Protein AF-A0A1C6CHP0-F1 (afdb_monomer)

Foldseek 3Di:
DDPLVVLLVVLLVVLLVLLQCLVVLVVVLVVLVVVLVVLVVVLVVLVVLLVVLVVCVPDCPDDDDDPVVVVVVVVSVVVNCCSVPPVNVVSVVVSVVSVVVSVVSVVSSVLLVVLLVCVVVVPVVLSVLSCCCRVVVDDLVVVCVVVVHDSVVSVVSPSVSSSSSSCSVCNPCSSVDPPVVVVVVVVD

pLDDT: mean 81.57, std 16.75, range [34.28, 97.25]

Mean predicted aligned error: 10.32 Å

Solvent-accessible surface area (backbone atoms only — not comparable to full-atom values): 10469 Å² total; per-residue (Å²): 133,60,70,63,63,53,52,53,52,50,49,49,53,51,40,53,50,51,46,58,40,46,64,57,48,54,54,48,43,54,53,50,48,56,53,46,53,52,51,52,50,51,50,51,51,52,52,50,54,47,49,49,57,64,60,54,73,72,64,82,80,81,87,81,94,58,87,70,51,61,63,51,51,53,51,51,54,52,49,46,51,43,39,70,72,44,53,49,54,54,46,51,56,48,49,53,54,50,51,54,49,45,53,52,52,51,51,52,51,50,54,51,50,52,33,49,57,54,26,55,80,78,40,51,68,20,32,53,45,44,43,42,45,44,75,66,61,48,54,68,68,61,46,24,68,73,72,73,45,55,69,72,56,52,56,51,35,38,53,50,38,47,52,54,32,34,33,63,77,61,39,80,58,59,80,75,47,79,74,64,55,60,54,63,65,67,74,109

Radius of gyration: 27.82 Å; Cα contacts (8 Å, |Δi|>4): 109; chains: 1; bounding box: 75×34×76 Å

Secondary structure (DSSP, 8-state):
--HHHHHHHHHHHHHHHHHHHHHHHHHHHHHHHHHHHHHHHHHHHHHHHHHHHHHHTT--------THHHHHHHHHHHHHHHIIIIIHHHHHHHHHHHHHHHHHHHHHHHHHHHHHHTHHHH-HHHHHHHIIIIIS---HHHHHHHHT--HHHHHHHHHHHHHHHHHHHH-GGGGT-HHHHHHHHH--

Sequence (188 aa):
MSKNKKLENKLYKTTEKILYNYIFLEININSEEEELESLELDLKGMYAELADYERDAGVVTGGGFSSGISKTVEKKVIRKEKLKKELIPNMEAKIDKKINKINRDKNRMKNIEVAINNLDIIDSRAKQIIELYFIQRRKVADICDTVHLEDAQIHRLKSLGIKAIRNHIFGFDALEEDDNLISMLKAN

Structure (mmCIF, N/CA/C/O backbone):
data_AF-A0A1C6CHP0-F1
#
_entry.id   AF-A0A1C6CHP0-F1
#
loop_
_atom_site.group_PDB
_atom_site.id
_atom_site.type_symbol
_atom_site.label_atom_id
_atom_site.label_alt_id
_atom_site.label_comp_id
_atom_site.label_asym_id
_atom_site.label_entity_id
_atom_site.label_seq_id
_atom_site.pdbx_PDB_ins_code
_atom_site.Cartn_x
_atom_site.Cartn_y
_atom_site.Cartn_z
_atom_site.occupancy
_atom_site.B_iso_or_equiv
_atom_site.auth_seq_id
_atom_site.auth_comp_id
_atom_site.auth_asym_id
_atom_site.auth_atom_id
_atom_site.pdbx_PDB_model_num
ATOM 1 N N . MET A 1 1 ? 35.623 4.465 -6.799 1.00 55.84 1 MET A N 1
ATOM 2 C CA . MET A 1 1 ? 34.216 4.757 -7.170 1.00 55.84 1 MET A CA 1
ATOM 3 C C . MET A 1 1 ? 33.782 5.998 -6.393 1.00 55.84 1 MET A C 1
ATOM 5 O O . MET A 1 1 ? 33.874 5.955 -5.171 1.00 55.84 1 MET A O 1
ATOM 9 N N . SER A 1 2 ? 33.431 7.103 -7.065 1.00 63.34 2 SER A N 1
ATOM 10 C CA . SER A 1 2 ? 33.091 8.381 -6.406 1.00 63.34 2 SER A CA 1
ATOM 11 C C . SER A 1 2 ? 31.855 8.244 -5.500 1.00 63.34 2 SER A C 1
ATOM 13 O O . SER A 1 2 ? 31.010 7.377 -5.741 1.00 63.34 2 SER A O 1
ATOM 15 N N . LYS A 1 3 ? 31.756 9.065 -4.443 1.00 60.59 3 LYS A N 1
ATOM 16 C CA . LYS A 1 3 ? 30.645 9.034 -3.468 1.00 60.59 3 LYS A CA 1
ATOM 17 C C . LYS A 1 3 ? 29.272 9.181 -4.148 1.00 60.59 3 LYS A C 1
ATOM 19 O O . LYS A 1 3 ? 28.404 8.344 -3.912 1.00 60.59 3 LYS A O 1
ATOM 24 N N . ASN A 1 4 ? 29.143 10.092 -5.115 1.00 70.44 4 ASN A N 1
ATOM 25 C CA . ASN A 1 4 ? 27.904 10.297 -5.883 1.00 70.44 4 ASN A CA 1
ATOM 26 C C . ASN A 1 4 ? 27.467 9.040 -6.649 1.00 70.44 4 ASN A C 1
ATOM 28 O O . ASN A 1 4 ? 26.287 8.708 -6.676 1.00 70.44 4 ASN A O 1
ATOM 32 N N . LYS A 1 5 ? 28.413 8.256 -7.187 1.00 76.00 5 LYS A N 1
ATOM 33 C CA . LYS A 1 5 ? 28.094 7.001 -7.888 1.00 76.00 5 LYS A CA 1
ATOM 34 C C . LYS A 1 5 ? 27.582 5.910 -6.936 1.00 76.00 5 LYS A C 1
ATOM 36 O O . LYS A 1 5 ? 26.832 5.027 -7.351 1.00 76.00 5 LYS A O 1
ATOM 41 N N . LYS A 1 6 ? 27.987 5.935 -5.658 1.00 78.62 6 LYS A N 1
ATOM 42 C CA . LYS A 1 6 ? 27.452 5.020 -4.634 1.00 78.62 6 LYS A CA 1
ATOM 43 C C . LYS A 1 6 ? 26.020 5.400 -4.251 1.00 78.62 6 LYS A C 1
ATOM 45 O O . LYS A 1 6 ? 25.179 4.507 -4.162 1.00 78.62 6 LYS A O 1
ATOM 50 N N . LEU A 1 7 ? 25.750 6.692 -4.064 1.00 78.06 7 LEU A N 1
ATOM 51 C CA . LEU A 1 7 ? 24.415 7.204 -3.750 1.00 78.06 7 LEU A CA 1
ATOM 52 C C . LEU A 1 7 ? 23.434 6.958 -4.903 1.00 78.06 7 LEU A C 1
ATOM 54 O O . LEU A 1 7 ? 22.363 6.400 -4.679 1.00 78.06 7 LEU A O 1
ATOM 58 N N . GLU A 1 8 ? 23.843 7.242 -6.142 1.00 80.12 8 GLU A N 1
ATOM 59 C CA . GLU A 1 8 ? 23.036 6.986 -7.341 1.00 80.12 8 GLU A CA 1
ATOM 60 C C . GLU A 1 8 ? 22.591 5.517 -7.420 1.00 80.12 8 GLU A C 1
ATOM 62 O O . GLU A 1 8 ? 21.413 5.227 -7.626 1.00 80.12 8 GLU A O 1
ATOM 67 N N . ASN A 1 9 ? 23.521 4.584 -7.185 1.00 84.81 9 ASN A N 1
ATOM 68 C CA . ASN A 1 9 ? 23.232 3.151 -7.184 1.00 84.81 9 ASN A CA 1
ATOM 69 C C . ASN A 1 9 ? 22.312 2.742 -6.021 1.00 84.81 9 ASN A C 1
ATOM 71 O O . ASN A 1 9 ? 21.443 1.888 -6.186 1.00 84.81 9 ASN A O 1
ATOM 75 N N . LYS A 1 10 ? 22.473 3.354 -4.840 1.00 86.38 10 LYS A N 1
ATOM 76 C CA . LYS A 1 10 ? 21.588 3.109 -3.694 1.00 86.38 10 LYS A CA 1
ATOM 77 C C . LYS A 1 10 ? 20.154 3.524 -4.024 1.00 86.38 10 LYS A C 1
ATOM 79 O O . LYS A 1 10 ? 19.248 2.720 -3.846 1.00 86.38 10 LYS A O 1
ATOM 84 N N . LEU A 1 11 ? 19.958 4.731 -4.553 1.00 85.69 11 LEU A N 1
ATOM 85 C CA . LEU A 1 11 ? 18.634 5.241 -4.917 1.00 85.69 11 LEU A CA 1
ATOM 86 C C . LEU A 1 11 ? 17.999 4.464 -6.063 1.00 85.69 11 LEU A C 1
ATOM 88 O O . LEU A 1 11 ? 16.804 4.180 -6.020 1.00 85.69 11 LEU A O 1
ATOM 92 N N . TYR A 1 12 ? 18.798 4.063 -7.050 1.00 89.25 12 TYR A N 1
ATOM 93 C CA . TYR A 1 12 ? 18.351 3.179 -8.120 1.00 89.25 12 TYR A CA 1
ATOM 94 C C . TYR A 1 12 ? 17.790 1.865 -7.552 1.00 89.25 12 TYR A C 1
ATOM 96 O O . TYR A 1 12 ? 16.641 1.521 -7.817 1.00 89.25 12 TYR A O 1
ATOM 104 N N . LYS A 1 13 ? 18.551 1.176 -6.689 1.00 89.06 13 LYS A N 1
ATOM 105 C CA . LYS A 1 13 ? 18.110 -0.079 -6.054 1.00 89.06 13 LYS A CA 1
ATOM 106 C C . LYS A 1 13 ? 16.888 0.104 -5.158 1.00 89.06 13 LYS A C 1
ATOM 108 O O . LYS A 1 13 ? 16.012 -0.757 -5.137 1.00 89.06 13 LYS A O 1
ATOM 113 N N . THR A 1 14 ? 16.813 1.213 -4.421 1.00 88.19 14 THR A N 1
ATOM 114 C CA . THR A 1 14 ? 15.628 1.544 -3.618 1.00 88.19 14 THR A CA 1
ATOM 115 C C . THR A 1 14 ? 14.405 1.722 -4.511 1.00 88.19 14 THR A C 1
ATOM 117 O O . THR A 1 14 ? 13.350 1.177 -4.204 1.00 88.19 14 THR A O 1
ATOM 120 N N . THR A 1 15 ? 14.552 2.420 -5.637 1.00 90.00 15 THR A N 1
ATOM 121 C CA . THR A 1 15 ? 13.465 2.637 -6.601 1.00 90.00 15 THR A CA 1
ATOM 122 C C . THR A 1 15 ? 13.015 1.322 -7.232 1.00 90.00 15 THR A C 1
ATOM 124 O O . THR A 1 15 ? 11.820 1.052 -7.273 1.00 90.00 15 THR A O 1
ATOM 127 N N . GLU A 1 16 ? 13.951 0.454 -7.638 1.00 91.31 16 GLU A N 1
ATOM 128 C CA . GLU A 1 16 ? 13.609 -0.899 -8.094 1.00 91.31 16 GLU A CA 1
ATOM 129 C C . GLU A 1 16 ? 12.822 -1.655 -7.026 1.00 91.31 16 GLU A C 1
ATOM 131 O O . GLU A 1 16 ? 11.784 -2.225 -7.337 1.00 91.31 16 GLU A O 1
ATOM 136 N N . LYS A 1 17 ? 13.261 -1.632 -5.762 1.00 89.62 17 LYS A N 1
ATOM 137 C CA . LYS A 1 17 ? 12.548 -2.303 -4.667 1.00 89.62 17 LYS A CA 1
ATOM 138 C C . LYS A 1 17 ? 11.134 -1.748 -4.468 1.00 89.62 17 LYS A C 1
ATOM 140 O O . LYS A 1 17 ? 10.219 -2.530 -4.234 1.00 89.62 17 LYS A O 1
ATOM 145 N N . ILE A 1 18 ? 10.950 -0.431 -4.570 1.00 88.12 18 ILE A N 1
ATOM 146 C CA . ILE A 1 18 ? 9.630 0.212 -4.491 1.00 88.12 18 ILE A CA 1
ATOM 147 C C . ILE A 1 18 ? 8.724 -0.300 -5.615 1.00 88.12 18 ILE A C 1
ATOM 149 O O . ILE A 1 18 ? 7.622 -0.763 -5.338 1.00 88.12 18 ILE A O 1
ATOM 153 N N . LEU A 1 19 ? 9.210 -0.298 -6.859 1.00 90.25 19 LEU A N 1
ATOM 154 C CA . LEU A 1 19 ? 8.457 -0.794 -8.015 1.00 90.25 19 LEU A CA 1
ATOM 155 C C . LEU A 1 19 ? 8.175 -2.295 -7.912 1.00 90.25 19 LEU A C 1
ATOM 157 O O . LEU A 1 19 ? 7.071 -2.739 -8.211 1.00 90.25 19 LEU A O 1
ATOM 161 N N . TYR A 1 20 ? 9.136 -3.084 -7.421 1.00 87.38 20 TYR A N 1
ATOM 162 C CA . TYR A 1 20 ? 8.906 -4.493 -7.128 1.00 87.38 20 TYR A CA 1
ATOM 163 C C . TYR A 1 20 ? 7.827 -4.675 -6.060 1.00 87.38 20 TYR A C 1
ATOM 165 O O . TYR A 1 20 ? 7.059 -5.620 -6.142 1.00 87.38 20 TYR A O 1
ATOM 173 N N . ASN A 1 21 ? 7.731 -3.803 -5.069 1.00 85.88 21 ASN A N 1
ATOM 174 C CA . ASN A 1 21 ? 6.759 -3.971 -3.996 1.00 85.88 21 ASN A CA 1
ATOM 175 C C . ASN A 1 21 ? 5.386 -3.367 -4.304 1.00 85.88 21 ASN A C 1
ATOM 177 O O . ASN A 1 21 ? 4.482 -3.552 -3.500 1.00 85.88 21 ASN A O 1
ATOM 181 N N . TYR A 1 22 ? 5.207 -2.701 -5.448 1.00 87.38 22 TYR A N 1
ATOM 182 C CA . TYR A 1 22 ? 3.953 -2.034 -5.801 1.00 87.38 22 TYR A CA 1
ATOM 183 C C . TYR A 1 22 ? 2.737 -2.976 -5.750 1.00 87.38 22 TYR A C 1
ATOM 185 O O . TYR A 1 22 ? 1.786 -2.692 -5.035 1.00 87.38 22 TYR A O 1
ATOM 193 N N . ILE A 1 23 ? 2.801 -4.145 -6.398 1.00 83.81 23 ILE A N 1
ATOM 194 C CA . ILE A 1 23 ? 1.688 -5.121 -6.385 1.00 83.81 23 ILE A CA 1
ATOM 195 C C . ILE A 1 23 ? 1.414 -5.631 -4.964 1.00 83.81 23 ILE A C 1
ATOM 197 O O . ILE A 1 23 ? 0.274 -5.831 -4.564 1.00 83.81 23 ILE A O 1
ATOM 201 N N . PHE A 1 24 ? 2.469 -5.836 -4.170 1.00 86.19 24 PHE A N 1
ATOM 202 C CA . PHE A 1 24 ? 2.303 -6.255 -2.779 1.00 86.19 24 PHE A CA 1
ATOM 203 C C . PHE A 1 24 ? 1.667 -5.158 -1.926 1.00 86.19 24 PHE A C 1
ATOM 205 O O . PHE A 1 24 ? 0.984 -5.474 -0.961 1.00 86.19 24 PHE A O 1
ATOM 212 N N . LEU A 1 25 ? 1.876 -3.884 -2.267 1.00 88.06 25 LEU A N 1
ATOM 213 C CA . L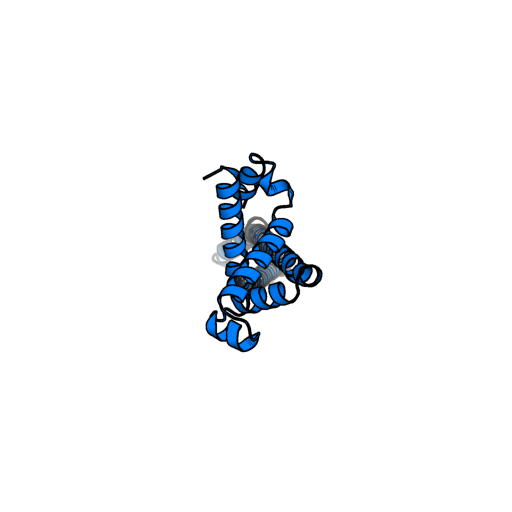EU A 1 25 ? 1.228 -2.767 -1.592 1.00 88.06 25 LEU A CA 1
ATOM 214 C C . LEU A 1 25 ? -0.284 -2.801 -1.824 1.00 88.06 25 LEU A C 1
ATOM 216 O O . LEU A 1 25 ? -1.026 -2.669 -0.860 1.00 88.06 25 LEU A O 1
ATOM 220 N N . GLU A 1 26 ? -0.722 -3.056 -3.058 1.00 89.06 26 GLU A N 1
ATOM 221 C CA . GLU A 1 26 ? -2.141 -3.230 -3.396 1.00 89.06 26 GLU A CA 1
ATOM 222 C C . GLU A 1 26 ? -2.765 -4.410 -2.636 1.00 89.06 26 GLU A C 1
ATOM 224 O O . GLU A 1 26 ? -3.774 -4.243 -1.954 1.00 89.06 26 GLU A O 1
ATOM 229 N N . ILE A 1 27 ? -2.117 -5.582 -2.659 1.00 89.00 27 ILE A N 1
ATOM 230 C CA . ILE A 1 27 ? -2.574 -6.769 -1.915 1.00 89.00 27 ILE A CA 1
ATOM 231 C C . ILE A 1 27 ? -2.683 -6.471 -0.413 1.00 89.00 27 ILE A C 1
ATOM 233 O O . ILE A 1 27 ? -3.672 -6.833 0.224 1.00 89.00 27 ILE A O 1
ATOM 237 N N . ASN A 1 28 ? -1.678 -5.802 0.157 1.00 90.12 28 ASN A N 1
ATOM 238 C CA . ASN A 1 28 ? -1.675 -5.450 1.573 1.00 90.12 28 ASN A CA 1
ATOM 239 C C . ASN A 1 28 ? -2.779 -4.445 1.908 1.00 90.12 28 ASN A C 1
ATOM 241 O O . ASN A 1 28 ? -3.410 -4.594 2.944 1.00 90.12 28 ASN A O 1
ATOM 245 N N . ILE A 1 29 ? -3.023 -3.439 1.061 1.00 92.94 29 ILE A N 1
ATOM 246 C CA . ILE A 1 29 ? -4.116 -2.479 1.262 1.00 92.94 29 ILE A CA 1
ATOM 247 C C . ILE A 1 29 ? -5.450 -3.222 1.320 1.00 92.94 29 ILE A C 1
ATOM 249 O O . ILE A 1 29 ? -6.170 -3.054 2.299 1.00 92.94 29 ILE A O 1
ATOM 253 N N . ASN A 1 30 ? -5.727 -4.091 0.346 1.00 93.56 30 ASN A N 1
ATOM 254 C CA . ASN A 1 30 ? -6.983 -4.843 0.294 1.00 93.56 30 ASN A CA 1
ATOM 255 C C . ASN A 1 30 ? -7.157 -5.740 1.530 1.00 93.56 30 ASN A C 1
ATOM 257 O O . ASN A 1 30 ? -8.204 -5.728 2.167 1.00 93.56 30 ASN A O 1
ATOM 261 N N . SER A 1 31 ? -6.105 -6.461 1.932 1.00 94.75 31 SER A N 1
ATOM 262 C CA . SER A 1 31 ? -6.136 -7.286 3.147 1.00 94.75 31 SER A CA 1
ATOM 263 C C . SER A 1 31 ? -6.355 -6.455 4.417 1.00 94.75 31 SER A C 1
ATOM 265 O O . SER A 1 31 ? -7.051 -6.887 5.333 1.00 94.75 31 SER A O 1
ATOM 267 N N . GLU A 1 32 ? -5.762 -5.264 4.507 1.00 94.88 32 GLU A N 1
ATOM 268 C CA . GLU A 1 32 ? -5.955 -4.377 5.655 1.00 94.88 32 GLU A CA 1
ATOM 269 C C . GLU A 1 32 ? -7.367 -3.774 5.682 1.00 94.88 32 GLU A C 1
ATOM 271 O O . GLU A 1 32 ? -7.883 -3.539 6.774 1.00 94.88 32 GLU A O 1
ATOM 276 N N . GLU A 1 33 ? -7.983 -3.543 4.519 1.00 96.19 33 GLU A N 1
ATOM 277 C CA . GLU A 1 33 ? -9.380 -3.113 4.384 1.00 96.19 33 GLU A CA 1
ATOM 278 C C . GLU A 1 33 ? -10.359 -4.208 4.820 1.00 96.19 33 GLU A C 1
ATOM 280 O O . GLU A 1 33 ? -11.246 -3.929 5.619 1.00 96.19 33 GLU A O 1
ATOM 285 N N . GLU A 1 34 ? -10.148 -5.461 4.410 1.00 96.50 34 GLU A N 1
ATOM 286 C CA . GLU A 1 34 ? -10.952 -6.601 4.882 1.00 96.50 34 GLU A CA 1
ATOM 287 C C . GLU A 1 34 ? -10.875 -6.756 6.412 1.00 96.50 34 GLU A C 1
ATOM 289 O O . GLU A 1 34 ? -11.881 -6.953 7.099 1.00 96.50 34 GLU A O 1
ATOM 294 N N . GLU A 1 35 ? -9.674 -6.619 6.982 1.00 95.75 35 GLU A N 1
ATOM 295 C CA . GLU A 1 35 ? -9.503 -6.635 8.435 1.00 95.75 35 GLU A CA 1
ATOM 296 C C . GLU A 1 35 ? -10.172 -5.429 9.117 1.00 95.75 35 GLU A C 1
ATOM 298 O O . GLU A 1 35 ? -10.706 -5.572 10.218 1.00 95.75 35 GLU A O 1
ATOM 303 N N . LEU A 1 36 ? -10.149 -4.245 8.494 1.00 97.12 36 LEU A N 1
ATOM 304 C CA . LEU A 1 36 ? -10.833 -3.054 9.002 1.00 97.12 36 LEU A CA 1
ATOM 305 C C . LEU A 1 36 ? -12.349 -3.280 9.071 1.00 97.12 36 LEU A C 1
ATOM 307 O O . LEU A 1 36 ? -12.939 -3.025 10.120 1.00 97.12 36 LEU A O 1
ATOM 311 N N . GLU A 1 37 ? -12.954 -3.817 8.011 1.00 96.19 37 GLU A N 1
ATOM 312 C CA . GLU A 1 37 ? -14.387 -4.138 7.975 1.00 96.19 37 GLU A CA 1
ATOM 313 C C . GLU A 1 37 ? -14.778 -5.104 9.103 1.00 96.19 37 GLU A C 1
ATOM 315 O O . GLU A 1 37 ? -15.781 -4.899 9.793 1.00 96.19 37 GLU A O 1
ATOM 320 N N . SER A 1 38 ? -13.954 -6.126 9.361 1.00 96.50 38 SER A N 1
ATOM 321 C CA . SER A 1 38 ? -14.176 -7.046 10.483 1.00 96.50 38 SER A CA 1
ATOM 322 C C . SER A 1 38 ? -14.148 -6.330 11.838 1.00 96.50 38 SER A C 1
ATOM 324 O O . SER A 1 38 ? -14.983 -6.613 12.698 1.00 96.50 38 SER A O 1
ATOM 326 N N . LEU A 1 39 ? -13.208 -5.404 12.050 1.00 96.12 39 LEU A N 1
ATOM 327 C CA . LEU A 1 39 ? -13.114 -4.644 13.301 1.00 96.12 39 LEU A CA 1
ATOM 328 C C . LEU A 1 39 ? -14.302 -3.692 13.482 1.00 96.12 39 LEU A C 1
ATOM 330 O O . LEU A 1 39 ? -14.795 -3.529 14.600 1.00 96.12 39 LEU A O 1
ATOM 334 N N . GLU A 1 40 ? -14.782 -3.077 12.402 1.00 96.56 40 GLU A N 1
ATOM 335 C CA . GLU A 1 40 ? -15.969 -2.218 12.422 1.00 96.56 40 GLU A CA 1
ATOM 336 C C . GLU A 1 40 ? -17.241 -3.009 12.761 1.00 96.56 40 GLU A C 1
ATOM 338 O O . GLU A 1 40 ? -18.082 -2.533 13.532 1.00 96.56 40 GLU A O 1
ATOM 343 N N . LEU A 1 41 ? -17.367 -4.240 12.255 1.00 97.25 41 LEU A N 1
ATOM 344 C CA . LEU A 1 41 ? -18.453 -5.152 12.623 1.00 97.25 41 LEU A CA 1
ATOM 345 C C . LEU A 1 41 ? -18.398 -5.538 14.106 1.00 97.25 41 LEU A C 1
ATOM 347 O O . LEU A 1 41 ? -19.427 -5.475 14.787 1.00 97.25 41 LEU A O 1
ATOM 351 N N . ASP A 1 42 ? -17.215 -5.870 14.625 1.00 95.50 42 ASP A N 1
ATOM 352 C CA . ASP A 1 42 ? -17.025 -6.160 16.049 1.00 95.50 42 ASP A CA 1
ATOM 353 C C . ASP A 1 42 ? -17.393 -4.951 16.921 1.00 95.50 42 ASP A C 1
ATOM 355 O O . ASP A 1 42 ? -18.114 -5.091 17.913 1.00 95.50 42 ASP A O 1
ATOM 359 N N . LEU A 1 43 ? -16.950 -3.748 16.537 1.00 96.75 43 LEU A N 1
ATOM 360 C CA . LEU A 1 43 ? -17.280 -2.504 17.233 1.00 96.75 43 LEU A CA 1
ATOM 361 C C . LEU A 1 43 ? -18.795 -2.254 17.243 1.0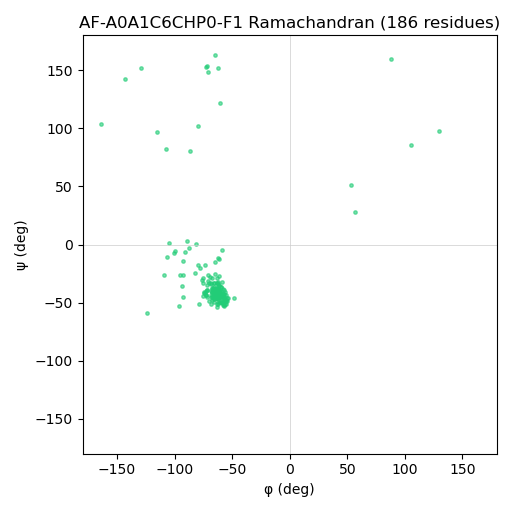0 96.75 43 LEU A C 1
ATOM 363 O O . LEU A 1 43 ? -19.367 -1.933 18.287 1.00 96.75 43 LEU A O 1
ATOM 367 N N . LYS A 1 44 ? -19.468 -2.454 16.106 1.00 96.25 44 LYS A N 1
ATOM 368 C CA . LYS A 1 44 ? -20.930 -2.353 16.007 1.00 96.25 44 LYS A CA 1
ATOM 369 C C . LYS A 1 44 ? -21.628 -3.356 16.930 1.00 96.25 44 LYS A C 1
ATOM 371 O O . LYS A 1 44 ? -22.612 -2.999 17.579 1.00 96.25 44 LYS A O 1
ATOM 376 N N . GLY A 1 45 ? -21.104 -4.578 17.032 1.00 93.88 45 GLY A N 1
ATOM 377 C CA . GLY A 1 45 ? -21.570 -5.587 17.984 1.00 93.88 45 GLY A CA 1
ATOM 378 C C . GLY A 1 45 ? -21.424 -5.139 19.442 1.00 93.88 45 GLY A C 1
ATOM 379 O O . GLY A 1 45 ? -22.366 -5.272 20.221 1.00 93.88 45 GLY A O 1
ATOM 380 N N . MET A 1 46 ? -20.290 -4.531 19.804 1.00 93.69 46 MET A N 1
ATOM 381 C CA . MET A 1 46 ? -20.070 -3.985 21.152 1.00 93.69 46 MET A CA 1
ATOM 382 C C . MET A 1 46 ? -21.024 -2.831 21.481 1.00 93.69 46 MET A C 1
ATOM 384 O O . MET A 1 46 ? -21.531 -2.753 22.601 1.00 93.69 46 MET A O 1
ATOM 388 N N . TYR A 1 47 ? -21.296 -1.950 20.516 1.00 93.62 47 TYR A N 1
ATOM 389 C CA . TYR A 1 47 ? -22.277 -0.877 20.681 1.00 93.62 47 TYR A CA 1
ATOM 390 C C . TYR A 1 47 ? -23.704 -1.410 20.848 1.00 93.62 47 TYR A C 1
ATOM 392 O O . TYR A 1 47 ? -24.450 -0.889 21.677 1.00 93.62 47 TYR A O 1
ATOM 400 N N . ALA A 1 48 ? -24.074 -2.466 20.119 1.00 91.56 48 ALA A N 1
ATOM 401 C CA . ALA A 1 48 ? -25.355 -3.142 20.310 1.00 91.56 48 ALA A CA 1
ATOM 402 C C . ALA A 1 48 ? -25.462 -3.766 21.714 1.00 91.56 48 ALA A C 1
ATOM 404 O O . ALA A 1 48 ? -26.447 -3.526 22.408 1.00 91.56 48 ALA A O 1
ATOM 405 N N . GLU A 1 49 ? -24.416 -4.467 22.175 1.00 89.56 49 GLU A N 1
ATOM 406 C CA . GLU A 1 49 ? -24.345 -5.032 23.535 1.00 89.56 49 GLU A CA 1
ATOM 407 C C . GLU A 1 49 ? -24.510 -3.935 24.606 1.00 89.56 49 GLU A C 1
ATOM 409 O O . GLU A 1 49 ? -25.263 -4.093 25.570 1.00 89.56 49 GLU A O 1
ATOM 414 N N . LEU A 1 50 ? -23.840 -2.790 24.431 1.00 89.19 50 LEU A N 1
ATOM 415 C CA . LEU A 1 50 ? -23.953 -1.653 25.345 1.00 89.19 50 LEU A CA 1
ATOM 416 C C . LEU A 1 50 ? -25.376 -1.071 25.370 1.00 89.19 50 LEU A C 1
ATOM 418 O O . LEU A 1 50 ? -25.898 -0.788 26.451 1.00 89.19 50 LEU A O 1
ATOM 422 N N . ALA A 1 51 ? -26.004 -0.917 24.203 1.00 86.44 51 ALA A N 1
ATOM 423 C CA . ALA A 1 51 ? -27.361 -0.395 24.082 1.00 86.44 51 ALA A CA 1
ATOM 424 C C . ALA A 1 51 ? -28.400 -1.318 24.738 1.00 86.44 51 ALA A C 1
ATOM 426 O O . ALA A 1 51 ? -29.332 -0.830 25.379 1.00 86.44 51 ALA A O 1
ATOM 427 N N . ASP A 1 52 ? -28.227 -2.637 24.635 1.00 85.81 52 ASP A N 1
ATOM 428 C CA . ASP A 1 52 ? -29.092 -3.609 25.309 1.00 85.81 52 ASP A CA 1
ATOM 429 C C . ASP A 1 52 ? -28.972 -3.486 26.835 1.00 85.81 52 ASP A C 1
ATOM 431 O O . ASP A 1 52 ? -29.985 -3.418 27.532 1.00 85.81 52 ASP A O 1
ATOM 435 N N . TYR A 1 53 ? -27.755 -3.318 27.372 1.00 82.56 53 TYR A N 1
ATOM 436 C CA . TYR A 1 53 ? -27.573 -3.032 28.800 1.00 82.56 53 TYR A CA 1
ATOM 437 C C . TYR A 1 53 ? -28.207 -1.710 29.250 1.00 82.56 53 TYR A C 1
ATOM 439 O O . TYR A 1 53 ? -28.610 -1.583 30.408 1.00 82.56 53 TYR A O 1
ATOM 447 N N . GLU A 1 54 ? -28.246 -0.694 28.390 1.00 80.31 54 GLU A N 1
ATOM 448 C CA . GLU A 1 54 ? -28.886 0.591 28.691 1.00 80.31 54 GLU A CA 1
ATOM 449 C C . GLU A 1 54 ? -30.415 0.513 28.6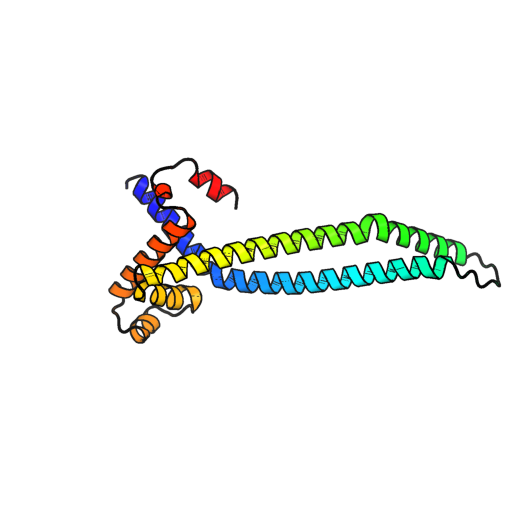24 1.00 80.31 54 GLU A C 1
ATOM 451 O O . GLU A 1 54 ? -31.083 1.155 29.433 1.00 80.31 54 GLU A O 1
ATOM 456 N N . ARG A 1 55 ? -30.963 -0.324 27.737 1.00 76.56 55 ARG A N 1
ATOM 457 C CA . ARG A 1 55 ? -32.405 -0.559 27.591 1.00 76.56 55 ARG A CA 1
ATOM 458 C C . ARG A 1 55 ? -32.969 -1.440 28.710 1.00 76.56 55 ARG A C 1
ATOM 460 O O . ARG A 1 55 ? -33.993 -1.101 29.301 1.00 76.56 55 ARG A O 1
ATOM 467 N N . ASP A 1 56 ? -32.273 -2.523 29.051 1.00 66.69 56 ASP A N 1
ATOM 468 C CA . ASP A 1 56 ? -32.698 -3.487 30.077 1.00 66.69 56 ASP A CA 1
ATOM 469 C C . ASP A 1 56 ? -32.549 -2.950 31.508 1.00 66.69 56 ASP A C 1
ATOM 471 O O . ASP A 1 56 ? -33.188 -3.453 32.433 1.00 66.69 56 ASP A O 1
ATOM 475 N N . ALA A 1 57 ? -31.757 -1.891 31.712 1.00 56.22 57 ALA A N 1
ATOM 476 C CA . ALA A 1 57 ? -31.628 -1.216 33.006 1.00 56.22 57 ALA A CA 1
ATOM 477 C C . ALA A 1 57 ? -32.948 -0.583 33.508 1.00 56.22 57 ALA A C 1
ATOM 479 O O . ALA A 1 57 ? -33.022 -0.193 34.673 1.00 56.22 57 ALA A O 1
ATOM 480 N N . GLY A 1 58 ? -33.984 -0.497 32.661 1.00 45.50 58 GLY A N 1
ATOM 481 C CA . GLY A 1 58 ? -35.316 0.010 33.008 1.00 45.50 58 GLY A CA 1
ATOM 482 C C . GLY A 1 58 ? -36.391 -1.051 33.285 1.00 45.50 58 GLY A C 1
ATOM 483 O O . GLY A 1 58 ? -37.482 -0.688 33.718 1.00 45.50 58 GLY A O 1
ATOM 484 N N . VAL A 1 59 ? -36.129 -2.347 33.063 1.00 47.12 59 VAL A N 1
ATOM 485 C CA . VAL A 1 59 ? -37.151 -3.406 33.179 1.00 47.12 59 VAL A CA 1
ATOM 486 C C . VAL A 1 59 ? -36.904 -4.252 34.429 1.00 47.12 59 VAL A C 1
ATOM 488 O O . VAL A 1 59 ? -36.328 -5.335 34.385 1.00 47.12 59 VAL A O 1
ATOM 491 N N . VAL A 1 60 ? -37.371 -3.760 35.578 1.00 46.81 60 VAL A N 1
ATOM 492 C CA . VAL A 1 60 ? -37.541 -4.587 36.783 1.00 46.81 60 VAL A CA 1
ATOM 493 C C . VAL A 1 60 ? -38.919 -5.244 36.705 1.00 46.81 60 VAL A C 1
ATOM 495 O O . VAL A 1 60 ? -39.882 -4.772 37.306 1.00 46.81 60 VAL A O 1
ATOM 498 N N . THR A 1 61 ? -39.054 -6.329 35.941 1.00 43.44 61 THR A N 1
ATOM 499 C CA . THR A 1 61 ? -40.247 -7.184 36.050 1.00 43.44 61 THR A CA 1
ATOM 500 C C . THR A 1 61 ? -40.067 -8.083 37.265 1.00 43.44 61 THR A C 1
ATOM 502 O O . THR A 1 61 ? -39.262 -9.013 37.255 1.00 43.44 61 THR A O 1
ATOM 505 N N . GLY A 1 62 ? -40.749 -7.715 38.348 1.00 43.06 62 GLY A N 1
ATOM 506 C CA . GLY A 1 62 ? -40.621 -8.342 39.656 1.00 43.06 62 GLY A CA 1
ATOM 507 C C . GLY A 1 62 ? -41.072 -9.803 39.725 1.00 43.06 62 GLY A C 1
ATOM 508 O O . GLY A 1 62 ? -41.836 -10.288 38.894 1.00 43.06 62 GLY A O 1
ATOM 509 N N . GLY A 1 63 ? -40.623 -10.464 40.797 1.00 42.50 63 GLY A N 1
ATOM 510 C CA . GLY A 1 63 ? -41.161 -11.733 41.288 1.00 42.50 63 GLY A CA 1
ATOM 511 C C . GLY A 1 63 ? -40.101 -12.808 41.543 1.00 42.50 63 GLY A C 1
ATOM 512 O O . GLY A 1 63 ? -39.730 -13.529 40.628 1.00 42.50 63 GLY A O 1
ATOM 513 N N . GLY A 1 64 ? -39.669 -12.964 42.803 1.00 44.53 64 GLY A N 1
ATOM 514 C CA . GLY A 1 64 ? -38.969 -14.169 43.283 1.00 44.53 64 GLY A CA 1
ATOM 515 C C . GLY A 1 64 ? -37.459 -14.025 43.508 1.00 44.53 64 GLY A C 1
ATOM 516 O O . GLY A 1 64 ? -36.646 -14.379 42.661 1.00 44.53 64 GLY A O 1
ATOM 517 N N . PHE A 1 65 ? -37.087 -13.542 44.697 1.00 59.12 65 PHE A N 1
ATOM 518 C CA . PHE A 1 65 ? -35.711 -13.426 45.190 1.00 59.12 65 PHE A CA 1
ATOM 519 C C . PHE A 1 65 ? -35.000 -14.791 45.280 1.00 59.12 65 PHE A C 1
ATOM 521 O O . PHE A 1 65 ? -35.414 -15.660 46.044 1.00 59.12 65 PHE A O 1
ATOM 528 N N . SER A 1 66 ? -33.870 -14.950 44.580 1.00 50.03 66 SER A N 1
ATOM 529 C CA . SER A 1 66 ? -32.872 -15.986 44.879 1.00 50.03 66 SER A CA 1
ATOM 530 C C . SER A 1 66 ? -31.450 -15.458 44.646 1.00 50.03 66 SER A C 1
ATOM 532 O O . SER A 1 66 ? -31.180 -14.672 43.736 1.00 50.03 66 SER A O 1
ATOM 534 N N . SER A 1 67 ? -30.523 -15.867 45.509 1.00 52.31 67 SER A N 1
ATOM 535 C CA . SER A 1 67 ? -29.141 -15.380 45.655 1.00 52.3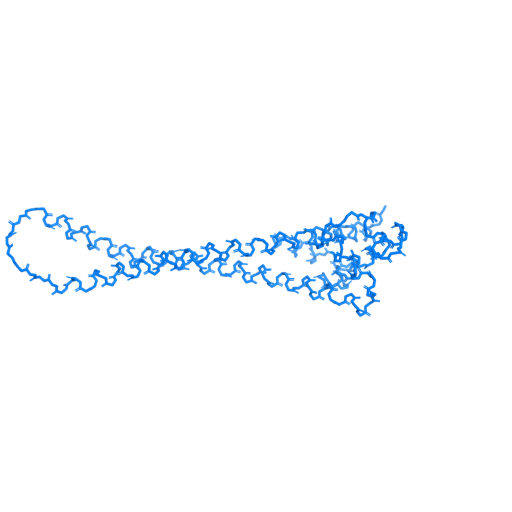1 67 SER A CA 1
ATOM 536 C C . SER A 1 67 ? -28.236 -15.499 44.410 1.00 52.31 67 SER A C 1
ATOM 538 O O . SER A 1 67 ? -27.113 -14.995 44.421 1.00 52.31 67 SER A O 1
ATOM 540 N N . GLY A 1 68 ? -28.707 -16.111 43.316 1.00 52.16 68 GLY A N 1
ATOM 541 C CA . GLY A 1 68 ? -28.021 -16.158 42.015 1.00 52.16 68 GLY A CA 1
ATOM 542 C C . GLY A 1 68 ? -28.157 -14.882 41.167 1.00 52.16 68 GLY A C 1
ATOM 543 O O . GLY A 1 68 ? -27.354 -14.653 40.257 1.00 52.16 68 GLY A O 1
ATOM 544 N N . ILE A 1 69 ? -29.133 -14.019 41.477 1.00 54.31 69 ILE A N 1
ATOM 545 C CA . ILE A 1 69 ? -29.407 -12.791 40.714 1.00 54.31 69 ILE A CA 1
ATOM 546 C C . ILE A 1 69 ? -28.351 -11.710 40.994 1.00 54.31 69 ILE A C 1
ATOM 548 O O . ILE A 1 69 ? -27.876 -11.094 40.044 1.00 54.31 69 ILE A O 1
ATOM 552 N N . SER A 1 70 ? -27.901 -11.528 42.245 1.00 55.56 70 SER A N 1
ATOM 553 C CA . SER A 1 70 ? -26.915 -10.477 42.591 1.00 55.56 70 SER A CA 1
ATOM 554 C C . SER A 1 70 ? -25.599 -10.657 41.828 1.00 55.56 70 SER A C 1
ATOM 556 O O . SER A 1 70 ? -25.144 -9.720 41.180 1.00 55.56 70 SER A O 1
ATOM 558 N N . LYS A 1 71 ? -25.060 -11.884 41.761 1.00 60.97 71 LYS A N 1
ATOM 559 C CA . LYS A 1 71 ? -23.838 -12.175 40.988 1.00 60.97 71 LYS A CA 1
ATOM 560 C C . LYS A 1 71 ? -24.014 -11.939 39.486 1.00 60.97 71 LYS A C 1
ATOM 562 O O . LYS A 1 71 ? -23.061 -11.567 38.808 1.00 60.97 71 LYS A O 1
ATOM 567 N N . THR A 1 72 ? -25.209 -12.181 38.950 1.00 63.69 72 THR A N 1
ATOM 568 C CA . THR A 1 72 ? -25.511 -11.967 37.525 1.00 63.69 72 THR A CA 1
ATOM 569 C C . THR A 1 72 ? -25.649 -10.477 37.209 1.00 63.69 72 THR A C 1
ATOM 571 O O . THR A 1 72 ? -25.101 -10.013 36.212 1.00 63.69 72 THR A O 1
ATOM 574 N N . VAL A 1 73 ? -26.316 -9.714 38.077 1.00 62.78 73 VAL A N 1
ATOM 575 C CA . VAL A 1 73 ? -26.462 -8.256 37.957 1.00 62.78 73 VAL A CA 1
ATOM 576 C C . VAL A 1 73 ? -25.108 -7.559 38.114 1.00 62.78 73 VAL A C 1
ATOM 578 O O . VAL A 1 73 ? -24.746 -6.755 37.259 1.00 62.78 73 VAL A O 1
ATOM 581 N N . GLU A 1 74 ? -24.309 -7.926 39.119 1.00 64.50 74 GLU A N 1
ATOM 582 C CA . GLU A 1 74 ? -22.946 -7.407 39.314 1.00 64.50 74 GLU A CA 1
ATOM 583 C C . GLU A 1 74 ? -22.059 -7.666 38.088 1.00 64.50 74 GLU A C 1
ATOM 585 O O . GLU A 1 74 ? -21.410 -6.747 37.589 1.00 64.50 74 GLU A O 1
ATOM 590 N N . LYS A 1 75 ? -22.080 -8.885 37.529 1.00 72.00 75 LYS A N 1
ATOM 591 C CA . LYS A 1 75 ? -21.332 -9.208 36.301 1.00 72.00 75 LYS A CA 1
ATOM 592 C C . LYS A 1 75 ? -21.777 -8.373 35.098 1.00 72.00 75 LYS A C 1
ATOM 594 O O . LYS A 1 75 ? -20.919 -7.937 34.333 1.00 72.00 75 LYS A O 1
ATOM 599 N N . LYS A 1 76 ? -23.084 -8.132 34.929 1.00 76.38 76 LYS A N 1
ATOM 600 C CA . LYS A 1 76 ? -23.617 -7.292 33.841 1.00 76.38 76 LYS A CA 1
ATOM 601 C C . LYS A 1 76 ? -23.201 -5.825 33.992 1.00 76.38 76 LYS A C 1
ATOM 603 O O . LYS A 1 76 ? -22.766 -5.223 33.016 1.00 76.38 76 LYS A O 1
ATOM 608 N N . VAL A 1 77 ? -23.256 -5.268 35.205 1.00 79.00 77 VAL A N 1
ATOM 609 C CA . VAL A 1 77 ? -22.809 -3.888 35.483 1.00 79.00 77 VAL A CA 1
ATOM 610 C C . VAL A 1 77 ? -21.310 -3.734 35.221 1.00 79.00 77 VAL A C 1
ATOM 612 O O . VAL A 1 77 ? -20.900 -2.806 34.526 1.00 79.00 77 VAL A O 1
ATOM 615 N N . ILE A 1 78 ? -20.491 -4.678 35.697 1.00 84.38 78 ILE A N 1
ATOM 616 C CA . ILE A 1 78 ? -19.042 -4.680 35.450 1.00 84.38 78 ILE A CA 1
ATOM 617 C C . ILE A 1 78 ? -18.747 -4.784 33.946 1.00 84.38 78 ILE A C 1
ATOM 619 O O . ILE A 1 78 ? -17.896 -4.055 33.438 1.00 84.38 78 ILE A O 1
ATOM 623 N N . ARG A 1 79 ? -19.454 -5.654 33.211 1.00 88.06 79 ARG A N 1
ATOM 624 C CA . ARG A 1 79 ? -19.296 -5.796 31.754 1.00 88.06 79 ARG A CA 1
ATOM 625 C C . ARG A 1 79 ? -19.675 -4.515 31.010 1.00 88.06 79 ARG A C 1
ATOM 627 O O . ARG A 1 79 ? -18.909 -4.103 30.144 1.00 88.06 79 ARG A O 1
ATOM 634 N N . LYS A 1 80 ? -20.784 -3.864 31.374 1.00 88.12 80 LYS A N 1
ATOM 635 C CA . LYS A 1 80 ? -21.217 -2.578 30.803 1.00 88.12 80 LYS A CA 1
ATOM 636 C C . LYS A 1 80 ? -20.159 -1.489 30.989 1.00 88.12 80 LYS A C 1
ATOM 638 O O . LYS A 1 80 ? -19.767 -0.835 30.025 1.00 88.12 80 LYS A O 1
ATOM 643 N N . GLU A 1 81 ? -19.668 -1.319 32.215 1.00 88.31 81 GLU A N 1
ATOM 644 C CA . GLU A 1 81 ? -18.614 -0.343 32.511 1.00 88.31 81 GLU A CA 1
ATOM 645 C C . GLU A 1 81 ? -17.332 -0.653 31.732 1.00 88.31 81 GLU A C 1
ATOM 647 O O . GLU A 1 81 ? -16.720 0.251 31.163 1.00 88.31 81 GLU A O 1
ATOM 652 N N . LYS A 1 82 ? -16.967 -1.937 31.628 1.00 91.38 82 LYS A N 1
ATOM 653 C CA . LYS A 1 82 ? -15.814 -2.386 30.844 1.00 91.38 82 LYS A CA 1
ATOM 654 C C . LYS A 1 82 ? -15.978 -2.114 29.345 1.00 91.38 82 LYS A C 1
ATOM 656 O O . LYS A 1 82 ? -15.026 -1.672 28.707 1.00 91.38 82 LYS A O 1
ATOM 661 N N . LEU A 1 83 ? -17.164 -2.341 28.775 1.00 91.75 83 LEU A N 1
ATOM 662 C CA . LEU A 1 83 ? -17.462 -1.997 27.380 1.00 91.75 83 LEU A CA 1
ATOM 663 C C . LEU A 1 83 ? -17.242 -0.508 27.131 1.00 91.75 83 LEU A C 1
ATOM 665 O O . LEU A 1 83 ? -16.485 -0.145 26.236 1.00 91.75 83 LEU A O 1
ATOM 669 N N . LYS A 1 84 ? -17.854 0.332 27.971 1.00 92.81 84 LYS A N 1
ATOM 670 C CA . LYS A 1 84 ? -17.868 1.788 27.816 1.00 92.81 84 LYS A CA 1
ATOM 671 C C . LYS A 1 84 ? -16.501 2.439 28.026 1.00 92.81 84 LYS A C 1
ATOM 673 O O . LYS A 1 84 ? -16.169 3.386 27.325 1.00 92.81 84 LYS A O 1
ATOM 678 N N . LYS A 1 85 ? -15.730 1.974 29.013 1.00 93.31 85 LYS A N 1
ATOM 679 C CA . LYS A 1 85 ? -14.466 2.617 29.412 1.00 93.31 85 LYS A CA 1
ATOM 680 C C . LYS A 1 85 ? -13.230 2.010 28.765 1.00 93.31 85 LYS A C 1
ATOM 682 O O . LYS A 1 85 ? -12.228 2.703 28.645 1.00 93.31 85 LYS A O 1
ATOM 687 N N . GLU A 1 86 ? -13.280 0.737 28.379 1.00 94.69 86 GLU A N 1
ATOM 688 C CA . GLU A 1 86 ? -12.099 0.021 27.895 1.00 94.69 86 GLU A CA 1
ATOM 689 C C . GLU A 1 86 ? -12.308 -0.566 26.503 1.00 94.69 86 GLU A C 1
ATOM 691 O O . GLU A 1 86 ? -11.544 -0.255 25.597 1.00 94.69 86 GLU A O 1
ATOM 696 N N . LEU A 1 87 ? -13.296 -1.444 26.308 1.00 94.50 87 LEU A N 1
ATOM 697 C CA . LEU A 1 87 ? -13.348 -2.273 25.096 1.00 94.50 87 LEU A CA 1
ATOM 698 C C . LEU A 1 87 ? -13.671 -1.460 23.842 1.00 94.50 87 LEU A C 1
ATOM 700 O O . LEU A 1 87 ? -12.941 -1.582 22.861 1.00 94.50 87 LEU A O 1
ATOM 704 N N . ILE A 1 88 ? -14.710 -0.622 23.897 1.00 96.25 88 ILE A N 1
ATOM 705 C CA . ILE A 1 88 ? -15.109 0.241 22.779 1.00 96.25 88 ILE A CA 1
ATOM 706 C C . ILE A 1 88 ? -13.995 1.252 22.461 1.00 96.25 88 ILE A C 1
ATOM 708 O O . ILE A 1 88 ? -13.494 1.200 21.338 1.00 96.25 88 ILE A O 1
ATOM 712 N N . PRO A 1 89 ? -13.484 2.057 23.422 1.00 97.25 89 PRO A N 1
ATOM 713 C CA . PRO A 1 89 ? -12.390 2.991 23.138 1.00 97.25 89 PRO A CA 1
ATOM 714 C C . PRO A 1 89 ? -11.125 2.316 22.586 1.00 97.25 89 PRO A C 1
ATOM 716 O O . PRO A 1 89 ? -10.462 2.844 21.695 1.00 97.25 89 PRO A O 1
ATOM 719 N N . ASN A 1 90 ? -10.777 1.123 23.085 1.00 96.75 90 ASN A N 1
ATOM 720 C CA . ASN A 1 90 ? -9.626 0.378 22.574 1.00 96.75 90 ASN A CA 1
ATOM 721 C C . ASN A 1 90 ? -9.848 -0.130 21.146 1.00 96.75 90 ASN A C 1
ATOM 723 O O . ASN A 1 90 ? -8.883 -0.226 20.385 1.00 96.75 90 ASN A O 1
ATOM 727 N N . MET A 1 91 ? -11.079 -0.498 20.790 1.00 96.81 91 MET A N 1
ATOM 728 C CA . MET A 1 91 ? -11.415 -0.939 19.440 1.00 96.81 91 MET A CA 1
ATOM 729 C C . MET A 1 91 ? -11.420 0.238 18.458 1.00 96.81 91 MET A C 1
ATOM 731 O O . MET A 1 91 ? -10.804 0.136 17.401 1.00 96.81 91 MET A O 1
ATOM 735 N N . GLU A 1 92 ? -11.995 1.379 18.840 1.00 95.81 92 GLU A N 1
ATOM 736 C CA . GLU A 1 92 ? -11.943 2.625 18.059 1.00 95.81 92 GLU A CA 1
ATOM 737 C C . GLU A 1 92 ? -10.495 3.042 17.779 1.00 95.81 92 GLU A C 1
ATOM 739 O O . GLU A 1 92 ? -10.106 3.233 16.631 1.00 95.81 92 GLU A O 1
ATOM 744 N N . ALA A 1 93 ? -9.635 3.033 18.803 1.00 96.31 93 ALA A N 1
ATOM 745 C CA . ALA A 1 93 ? -8.219 3.347 18.627 1.00 96.31 93 ALA A CA 1
ATOM 746 C C . ALA A 1 93 ? -7.477 2.352 17.709 1.00 96.31 93 ALA A C 1
ATOM 748 O O . ALA A 1 93 ? -6.474 2.712 17.083 1.00 96.31 93 ALA A O 1
ATOM 749 N N . LYS A 1 94 ? -7.912 1.085 17.637 1.00 96.38 94 LYS A N 1
ATOM 750 C CA . LYS A 1 94 ? -7.365 0.104 16.681 1.00 96.38 94 LYS A CA 1
ATOM 751 C C . LYS A 1 94 ? -7.820 0.410 15.256 1.00 96.38 94 LYS A C 1
ATOM 753 O O . LYS A 1 94 ? -6.976 0.398 14.361 1.00 96.38 94 LYS A O 1
ATOM 758 N N . ILE A 1 95 ? -9.102 0.713 15.072 1.00 96.75 95 ILE A N 1
ATOM 759 C CA . ILE A 1 95 ? -9.699 1.120 13.793 1.00 96.75 95 ILE A CA 1
ATOM 760 C C . ILE A 1 95 ? -9.002 2.375 13.260 1.00 96.75 95 ILE A C 1
ATOM 762 O O . ILE A 1 95 ? -8.481 2.356 12.146 1.00 96.75 95 ILE A O 1
ATOM 766 N N . ASP A 1 96 ? -8.838 3.411 14.084 1.00 95.94 96 ASP A N 1
ATOM 767 C CA . ASP A 1 96 ? -8.149 4.647 13.695 1.00 95.94 96 ASP A CA 1
ATOM 768 C C . ASP A 1 96 ? -6.712 4.387 13.225 1.00 95.94 96 ASP A C 1
ATOM 770 O O . ASP A 1 96 ? -6.246 4.938 12.222 1.00 95.94 96 ASP A O 1
ATOM 774 N N . LYS A 1 97 ? -5.971 3.520 13.927 1.00 95.06 97 LYS A N 1
ATOM 775 C CA . LYS A 1 97 ? -4.610 3.133 13.519 1.00 95.06 97 LYS A CA 1
ATOM 776 C C . LYS A 1 97 ? -4.605 2.417 12.171 1.00 95.06 97 LYS A C 1
ATOM 778 O O . LYS A 1 97 ? -3.706 2.664 11.363 1.00 95.06 97 LYS A O 1
ATOM 783 N N . LYS A 1 98 ? -5.589 1.548 11.938 1.00 94.94 98 LYS A N 1
ATOM 784 C CA . LYS A 1 98 ? -5.758 0.787 10.698 1.00 94.94 98 LYS A CA 1
ATOM 785 C C . LYS A 1 98 ? -6.066 1.721 9.524 1.00 94.94 98 LYS A C 1
ATOM 787 O O . LYS A 1 98 ? -5.326 1.712 8.544 1.00 94.94 98 LYS A O 1
ATOM 792 N N . ILE A 1 99 ? -7.035 2.626 9.681 1.00 95.75 99 ILE A N 1
ATOM 793 C CA . ILE A 1 99 ? -7.389 3.661 8.694 1.00 95.75 99 ILE A CA 1
ATOM 794 C C . ILE A 1 99 ? -6.165 4.509 8.333 1.00 95.75 99 ILE A C 1
ATOM 796 O O . ILE A 1 99 ? -5.847 4.701 7.159 1.00 95.75 99 ILE A O 1
ATOM 800 N N . ASN A 1 100 ? -5.419 4.978 9.336 1.00 94.12 100 ASN A N 1
ATOM 801 C CA . ASN A 1 100 ? -4.215 5.777 9.108 1.00 94.12 100 ASN A CA 1
ATOM 802 C C . ASN A 1 100 ? -3.121 5.009 8.349 1.00 94.12 100 ASN A C 1
ATOM 804 O O . ASN A 1 100 ? -2.374 5.600 7.564 1.00 94.12 100 ASN A O 1
ATOM 808 N N . LYS A 1 101 ? -2.994 3.697 8.574 1.00 92.31 101 LYS A N 1
ATOM 809 C CA . LYS A 1 101 ? -2.074 2.840 7.818 1.00 92.31 101 LYS A CA 1
ATOM 810 C C . LYS A 1 101 ? -2.527 2.695 6.364 1.00 92.31 101 LYS A C 1
ATOM 812 O O . LYS A 1 101 ? -1.737 3.011 5.478 1.00 92.31 101 LYS A O 1
ATOM 817 N N . ILE A 1 102 ? -3.789 2.333 6.133 1.00 93.25 102 ILE A N 1
ATOM 818 C CA . ILE A 1 102 ? -4.375 2.192 4.791 1.00 93.25 102 ILE A CA 1
ATOM 819 C C . ILE A 1 102 ? -4.211 3.489 3.994 1.00 93.25 102 ILE A C 1
ATOM 821 O O . ILE A 1 102 ? -3.687 3.471 2.884 1.00 93.25 102 ILE A O 1
ATOM 825 N N . ASN A 1 103 ? -4.562 4.637 4.578 1.00 91.94 103 ASN A N 1
ATOM 826 C CA . ASN A 1 103 ? -4.437 5.938 3.916 1.00 91.94 103 ASN A CA 1
ATOM 827 C C . ASN A 1 103 ? -2.989 6.268 3.536 1.00 91.94 103 ASN A C 1
ATOM 829 O O . ASN A 1 103 ? -2.724 6.780 2.448 1.00 91.94 103 ASN A O 1
ATOM 833 N N . ARG A 1 104 ? -2.032 5.962 4.417 1.00 89.62 104 ARG A N 1
ATOM 834 C CA . ARG A 1 104 ? -0.603 6.156 4.138 1.00 89.62 104 ARG A CA 1
ATOM 835 C C . ARG A 1 104 ? -0.140 5.291 2.971 1.00 89.62 104 ARG A C 1
ATOM 837 O O . ARG A 1 104 ? 0.585 5.783 2.108 1.00 89.62 104 ARG A O 1
ATOM 844 N N . ASP A 1 105 ? -0.550 4.031 2.946 1.00 88.31 105 ASP A N 1
ATOM 845 C CA . ASP A 1 105 ? -0.146 3.088 1.909 1.00 88.31 105 ASP A CA 1
ATOM 846 C C . ASP A 1 105 ? -0.829 3.406 0.567 1.00 88.31 105 ASP A C 1
ATOM 848 O O . ASP A 1 105 ? -0.143 3.446 -0.454 1.00 88.31 105 ASP A O 1
ATOM 852 N N . LYS A 1 106 ? -2.107 3.810 0.562 1.00 90.31 106 LYS A N 1
ATOM 853 C CA . LYS A 1 106 ? -2.792 4.361 -0.625 1.00 90.31 106 LYS A CA 1
ATOM 854 C C . LYS A 1 106 ? -2.097 5.607 -1.172 1.00 90.31 106 LYS A C 1
ATOM 856 O O . LYS A 1 106 ? -1.879 5.718 -2.376 1.00 90.31 106 LYS A O 1
ATOM 861 N N . ASN A 1 107 ? -1.691 6.535 -0.303 1.00 88.44 107 ASN A N 1
ATOM 862 C CA . ASN A 1 107 ? -0.945 7.724 -0.724 1.00 88.44 107 ASN A CA 1
ATOM 863 C C . ASN A 1 107 ? 0.412 7.358 -1.343 1.00 88.44 107 ASN A C 1
ATOM 865 O O . ASN A 1 107 ? 0.804 7.934 -2.358 1.00 88.44 107 ASN A O 1
ATOM 869 N N . ARG A 1 108 ? 1.125 6.378 -0.771 1.00 86.06 108 ARG A N 1
ATOM 870 C CA . ARG A 1 108 ? 2.372 5.854 -1.352 1.00 86.06 108 ARG A CA 1
ATOM 871 C C . ARG A 1 108 ? 2.131 5.232 -2.728 1.00 86.06 108 ARG A C 1
ATOM 873 O O . ARG A 1 108 ? 2.888 5.531 -3.648 1.00 86.06 108 ARG A O 1
ATOM 880 N N . MET A 1 109 ? 1.083 4.423 -2.874 1.00 89.06 109 MET A N 1
ATOM 881 C CA . MET A 1 109 ? 0.695 3.801 -4.144 1.00 89.06 109 MET A CA 1
ATOM 882 C C . MET A 1 109 ? 0.405 4.862 -5.213 1.00 89.06 109 MET A C 1
ATOM 884 O O . MET A 1 109 ? 1.022 4.847 -6.277 1.00 89.06 109 MET A O 1
ATOM 888 N N . LYS A 1 110 ? -0.412 5.865 -4.874 1.00 89.88 110 LYS A N 1
ATOM 889 C CA . LYS A 1 110 ? -0.732 6.996 -5.753 1.00 89.88 110 LYS A CA 1
ATOM 890 C C . LYS A 1 110 ? 0.512 7.767 -6.201 1.00 89.88 110 LYS A C 1
ATOM 892 O O . LYS A 1 110 ? 0.629 8.122 -7.369 1.00 89.88 110 LYS A O 1
ATOM 897 N N . ASN A 1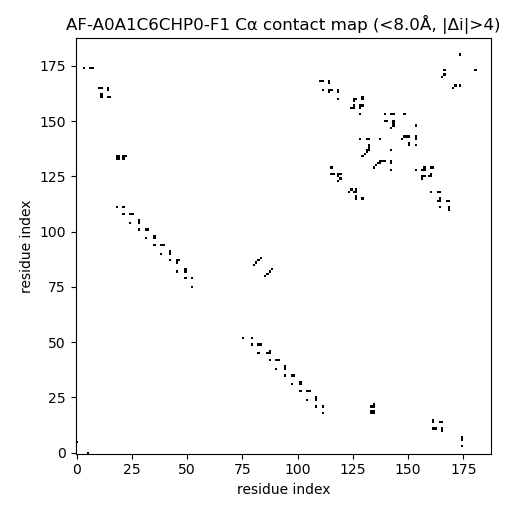 111 ? 1.463 8.020 -5.301 1.00 86.56 111 ASN A N 1
ATOM 898 C CA . ASN A 1 111 ? 2.706 8.712 -5.662 1.00 86.56 111 ASN A CA 1
ATOM 899 C C . ASN A 1 111 ? 3.545 7.908 -6.669 1.00 86.56 111 ASN A C 1
ATOM 901 O O . ASN A 1 111 ? 4.142 8.487 -7.575 1.00 86.56 111 ASN A O 1
ATOM 905 N N . ILE A 1 112 ? 3.576 6.578 -6.538 1.00 87.81 112 ILE A N 1
ATOM 906 C CA . ILE A 1 112 ? 4.255 5.694 -7.496 1.00 87.81 112 ILE A CA 1
ATOM 907 C C . ILE A 1 112 ? 3.542 5.734 -8.852 1.00 87.81 112 ILE A C 1
ATOM 909 O O . ILE A 1 112 ? 4.203 5.860 -9.879 1.00 87.81 112 ILE A O 1
ATOM 913 N N . GLU A 1 113 ? 2.211 5.683 -8.870 1.00 89.50 113 GLU A N 1
ATOM 914 C CA . GLU A 1 113 ? 1.415 5.762 -10.102 1.00 89.50 113 GLU A CA 1
ATOM 915 C C . GLU A 1 113 ? 1.620 7.081 -10.837 1.00 89.50 113 GLU A C 1
ATOM 917 O O . GLU A 1 113 ? 1.815 7.088 -12.050 1.00 89.50 113 GLU A O 1
ATOM 922 N N . VAL A 1 114 ? 1.636 8.202 -10.114 1.00 88.62 114 VAL A N 1
ATOM 923 C CA . VAL A 1 114 ? 1.961 9.511 -10.692 1.00 88.62 114 VAL A CA 1
ATOM 924 C C . VAL A 1 114 ? 3.375 9.498 -11.278 1.00 88.62 114 VAL A C 1
ATOM 926 O O . VAL A 1 114 ? 3.571 9.965 -12.400 1.00 88.62 114 VAL A O 1
ATOM 929 N N . ALA A 1 115 ? 4.353 8.912 -10.580 1.00 87.25 115 ALA A N 1
ATOM 930 C CA . ALA A 1 115 ? 5.720 8.796 -11.086 1.00 87.25 115 ALA A CA 1
ATOM 931 C C . ALA A 1 115 ? 5.805 7.965 -12.379 1.00 87.25 115 ALA A C 1
ATOM 933 O O . ALA A 1 115 ? 6.521 8.350 -13.303 1.00 87.25 115 ALA A O 1
ATOM 934 N N . ILE A 1 116 ? 5.072 6.849 -12.457 1.00 87.81 116 ILE A N 1
ATOM 935 C CA . ILE A 1 116 ? 5.004 5.990 -13.649 1.00 87.81 116 ILE A CA 1
ATOM 936 C C . ILE A 1 116 ? 4.286 6.714 -14.792 1.00 87.81 116 ILE A C 1
ATOM 938 O O . ILE A 1 116 ? 4.779 6.716 -15.914 1.00 87.81 116 ILE A O 1
ATOM 942 N N . ASN A 1 117 ? 3.158 7.373 -14.526 1.00 85.56 117 ASN A N 1
ATOM 943 C CA . ASN A 1 117 ? 2.397 8.098 -15.546 1.00 85.56 117 ASN A CA 1
ATOM 944 C C . ASN A 1 117 ? 3.168 9.295 -16.112 1.00 85.56 117 ASN A C 1
ATOM 946 O O . ASN A 1 117 ? 3.094 9.564 -17.306 1.00 85.56 117 ASN A O 1
ATOM 950 N N . ASN A 1 118 ? 3.989 9.960 -15.299 1.00 83.12 118 ASN A N 1
ATOM 951 C CA . ASN A 1 118 ? 4.868 11.026 -15.780 1.00 83.12 118 ASN A CA 1
ATOM 952 C C . ASN A 1 118 ? 5.945 10.532 -16.761 1.00 83.12 118 ASN A C 1
ATOM 954 O O . ASN A 1 118 ? 6.529 11.350 -17.473 1.00 83.12 118 ASN A O 1
ATOM 958 N N . LEU A 1 119 ? 6.199 9.219 -16.854 1.00 81.69 119 LEU A N 1
ATOM 959 C CA . LEU A 1 119 ? 7.072 8.678 -17.894 1.00 81.69 119 LEU A CA 1
ATOM 960 C C . LEU A 1 119 ? 6.495 8.868 -19.298 1.00 81.69 119 LEU A C 1
ATOM 962 O O . LEU A 1 119 ? 7.289 8.986 -20.221 1.00 81.69 119 LEU A O 1
ATOM 966 N N . ASP A 1 120 ? 5.173 8.979 -19.476 1.00 73.00 120 ASP A N 1
ATOM 967 C CA . ASP A 1 120 ? 4.581 9.258 -20.798 1.00 73.00 120 ASP A CA 1
ATOM 968 C C . ASP A 1 120 ? 5.085 10.571 -21.400 1.00 73.00 120 ASP A C 1
ATOM 970 O O . ASP A 1 120 ? 5.228 10.691 -22.615 1.00 73.00 120 ASP A O 1
ATOM 974 N N . ILE A 1 121 ? 5.378 11.549 -20.541 1.00 65.25 121 ILE A N 1
ATOM 975 C CA . ILE A 1 121 ? 5.863 12.876 -20.933 1.00 65.25 121 ILE A CA 1
ATOM 976 C C . ILE A 1 121 ? 7.337 12.812 -21.362 1.00 65.25 121 ILE A C 1
ATOM 978 O O . ILE A 1 121 ? 7.785 13.619 -22.173 1.00 65.25 121 ILE A O 1
ATOM 982 N N . ILE A 1 122 ? 8.097 11.862 -20.812 1.00 67.94 122 ILE A N 1
ATOM 983 C CA . ILE A 1 122 ? 9.546 11.750 -21.009 1.00 67.94 122 ILE A CA 1
ATOM 984 C C . ILE A 1 122 ? 9.868 10.746 -22.124 1.00 67.94 122 ILE A C 1
ATOM 986 O O . ILE A 1 122 ? 10.618 11.071 -23.041 1.00 67.94 122 ILE A O 1
ATOM 990 N N . ASP A 1 123 ? 9.330 9.528 -22.032 1.00 76.94 123 ASP A N 1
ATOM 991 C CA . ASP A 1 123 ? 9.508 8.430 -22.986 1.00 76.94 123 ASP A CA 1
ATOM 992 C C . ASP A 1 123 ? 8.432 7.344 -22.752 1.00 76.94 123 ASP A C 1
ATOM 994 O O . ASP A 1 123 ? 8.527 6.525 -21.829 1.00 76.94 123 ASP A O 1
ATOM 998 N N . SER A 1 124 ? 7.410 7.304 -23.612 1.00 82.38 124 SER A N 1
ATOM 999 C CA . SER A 1 124 ? 6.290 6.356 -23.500 1.00 82.38 124 SER A CA 1
ATOM 1000 C C . SER A 1 124 ? 6.716 4.884 -23.600 1.00 82.38 124 SER A C 1
ATOM 1002 O O . SER A 1 124 ? 6.089 4.014 -22.990 1.00 82.38 124 SER A O 1
ATOM 1004 N N . ARG A 1 125 ? 7.827 4.573 -24.288 1.00 88.62 125 ARG A N 1
ATOM 1005 C CA . ARG A 1 125 ? 8.367 3.203 -24.322 1.00 88.62 125 ARG A CA 1
ATOM 1006 C C . ARG A 1 125 ? 9.001 2.812 -22.996 1.00 88.62 125 ARG A C 1
ATOM 1008 O O . ARG A 1 125 ? 8.903 1.652 -22.595 1.00 88.62 125 ARG A O 1
ATOM 1015 N N . ALA A 1 126 ? 9.627 3.757 -22.295 1.00 87.75 126 ALA A N 1
ATOM 1016 C CA . ALA A 1 126 ? 10.146 3.497 -20.957 1.00 87.75 126 ALA A CA 1
ATOM 1017 C C . ALA A 1 126 ? 9.007 3.165 -19.982 1.00 87.75 126 ALA A C 1
ATOM 1019 O O . ALA A 1 126 ? 9.143 2.211 -19.216 1.00 87.75 126 ALA A O 1
ATOM 1020 N N . LYS A 1 127 ? 7.868 3.873 -20.057 1.00 91.06 127 LYS A N 1
ATOM 1021 C CA . LYS A 1 127 ? 6.669 3.540 -19.267 1.00 91.06 127 LYS A CA 1
ATOM 1022 C C . LYS A 1 127 ? 6.209 2.108 -19.522 1.00 91.06 127 LYS A C 1
ATOM 1024 O O . LYS A 1 127 ? 6.112 1.324 -18.580 1.00 91.06 127 LYS A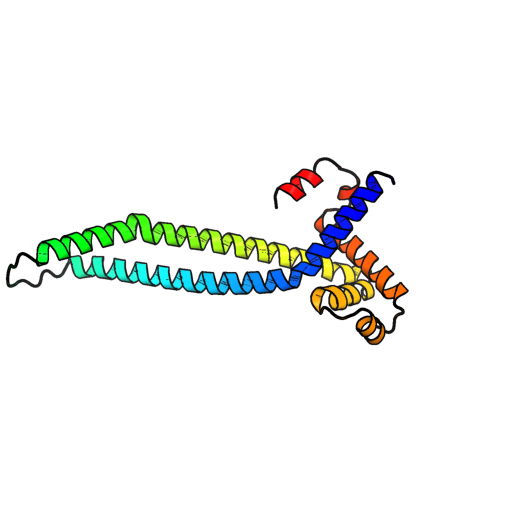 O 1
ATOM 1029 N N . GLN A 1 128 ? 6.015 1.755 -20.793 1.00 92.31 128 GLN A N 1
ATOM 1030 C CA . GLN A 1 128 ? 5.557 0.424 -21.188 1.00 92.31 128 GLN A CA 1
ATOM 1031 C C . GLN A 1 128 ? 6.482 -0.682 -20.651 1.00 92.31 128 GLN A C 1
ATOM 1033 O O . GLN A 1 128 ? 6.018 -1.704 -20.149 1.00 92.31 128 GLN A O 1
ATOM 1038 N N . ILE A 1 129 ? 7.801 -0.471 -20.692 1.00 93.44 129 ILE A N 1
ATOM 1039 C CA . ILE A 1 129 ? 8.775 -1.430 -20.152 1.00 93.44 129 ILE A CA 1
ATOM 1040 C C . ILE A 1 129 ? 8.688 -1.530 -18.625 1.00 93.44 129 ILE A C 1
ATOM 1042 O O . ILE A 1 129 ? 8.757 -2.638 -18.092 1.00 93.44 129 ILE A O 1
ATOM 1046 N N . ILE A 1 130 ? 8.523 -0.411 -17.912 1.00 93.38 130 ILE A N 1
ATOM 1047 C CA . ILE A 1 130 ? 8.345 -0.418 -16.452 1.00 93.38 130 ILE A CA 1
ATOM 1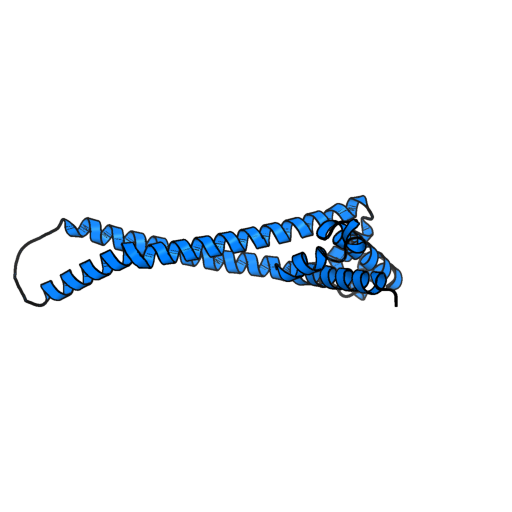048 C C . ILE A 1 130 ? 7.082 -1.191 -16.062 1.00 93.38 130 ILE A C 1
ATOM 1050 O O . ILE A 1 130 ? 7.144 -2.031 -15.161 1.00 93.38 130 ILE A O 1
ATOM 1054 N N . GLU A 1 131 ? 5.968 -0.969 -16.758 1.00 92.00 131 GLU A N 1
ATOM 1055 C CA . GLU A 1 131 ? 4.706 -1.670 -16.508 1.00 92.00 131 GLU A CA 1
ATOM 1056 C C . GLU A 1 131 ? 4.835 -3.177 -16.742 1.00 92.00 131 GLU A C 1
ATOM 1058 O O . GLU A 1 131 ? 4.525 -3.972 -15.853 1.00 92.00 131 GLU A O 1
ATOM 1063 N N . LEU A 1 132 ? 5.353 -3.593 -17.902 1.00 93.75 132 LEU A N 1
ATOM 1064 C CA . LEU A 1 132 ? 5.500 -5.014 -18.221 1.00 93.75 132 LEU A CA 1
ATOM 1065 C C . LEU A 1 132 ? 6.446 -5.728 -17.243 1.00 93.75 132 LEU A C 1
ATOM 1067 O O . LEU A 1 132 ? 6.178 -6.855 -16.823 1.00 93.75 132 LEU A O 1
ATOM 1071 N N . TYR A 1 133 ? 7.540 -5.069 -16.860 1.00 93.38 133 TYR A N 1
ATOM 1072 C CA . TYR A 1 133 ? 8.579 -5.665 -16.025 1.00 93.38 133 TYR A CA 1
ATOM 1073 C C . TYR A 1 133 ? 8.192 -5.704 -14.539 1.00 93.38 133 TYR A C 1
ATOM 1075 O O . TYR A 1 133 ? 8.285 -6.749 -13.894 1.00 93.38 133 TYR A O 1
ATOM 1083 N N . PHE A 1 134 ? 7.766 -4.574 -13.966 1.00 91.06 134 PHE A N 1
ATOM 1084 C CA . PHE A 1 134 ? 7.554 -4.459 -12.519 1.00 91.06 134 PHE A CA 1
ATOM 1085 C C . PHE A 1 134 ? 6.116 -4.739 -12.090 1.00 91.06 134 PHE A C 1
ATOM 1087 O O . PHE A 1 134 ? 5.937 -5.352 -11.038 1.00 91.06 134 PHE A O 1
ATOM 1094 N N . ILE A 1 135 ? 5.129 -4.349 -12.901 1.00 88.00 135 ILE A N 1
ATOM 1095 C CA . ILE A 1 135 ? 3.700 -4.469 -12.575 1.00 88.00 135 ILE A CA 1
ATOM 1096 C C . ILE A 1 135 ? 3.136 -5.790 -13.103 1.00 88.00 135 ILE A C 1
ATOM 1098 O O . ILE A 1 135 ? 2.471 -6.516 -12.379 1.00 88.00 135 ILE A O 1
ATOM 1102 N N . GLN A 1 136 ? 3.455 -6.169 -14.342 1.00 90.88 136 GLN A N 1
ATOM 1103 C CA . GLN A 1 136 ? 2.975 -7.433 -14.919 1.00 90.88 136 GLN A CA 1
ATOM 1104 C C . GLN A 1 136 ? 3.923 -8.616 -14.694 1.00 90.88 136 GLN A C 1
ATOM 1106 O O . GLN A 1 136 ? 3.577 -9.744 -15.035 1.00 90.88 136 GLN A O 1
ATOM 1111 N N . ARG A 1 137 ? 5.117 -8.383 -14.130 1.00 89.81 137 ARG A N 1
ATOM 1112 C CA . ARG A 1 137 ? 6.110 -9.428 -13.809 1.00 89.81 137 ARG A CA 1
ATOM 1113 C C . ARG A 1 137 ? 6.544 -10.287 -14.998 1.00 89.81 137 ARG A C 1
ATOM 1115 O O . ARG A 1 137 ? 6.919 -11.447 -14.816 1.00 89.81 137 ARG A O 1
ATOM 1122 N N . ARG A 1 138 ? 6.505 -9.742 -16.214 1.00 92.06 138 ARG A N 1
ATOM 1123 C CA . ARG A 1 138 ? 6.916 -10.487 -17.408 1.00 92.06 138 ARG A CA 1
ATOM 1124 C C . ARG A 1 138 ? 8.426 -10.688 -17.433 1.00 92.06 138 ARG A C 1
ATOM 1126 O O . ARG A 1 138 ? 9.190 -9.842 -16.962 1.00 92.06 138 ARG A O 1
ATOM 1133 N N . LYS A 1 139 ? 8.867 -11.809 -18.005 1.00 93.50 139 LYS A N 1
ATOM 1134 C CA . LYS A 1 139 ? 10.296 -12.051 -18.233 1.00 93.50 139 LYS A CA 1
ATOM 1135 C C . LYS A 1 139 ? 10.788 -11.148 -19.358 1.00 93.50 139 LYS A C 1
ATOM 1137 O O . LYS A 1 139 ? 10.025 -10.792 -20.248 1.00 93.50 139 LYS A O 1
ATOM 1142 N N . VAL A 1 140 ? 12.080 -10.816 -19.346 1.00 92.25 140 VAL A N 1
ATOM 1143 C CA . VAL A 1 140 ? 12.669 -9.926 -20.362 1.00 92.25 140 VAL A CA 1
ATOM 1144 C C . VAL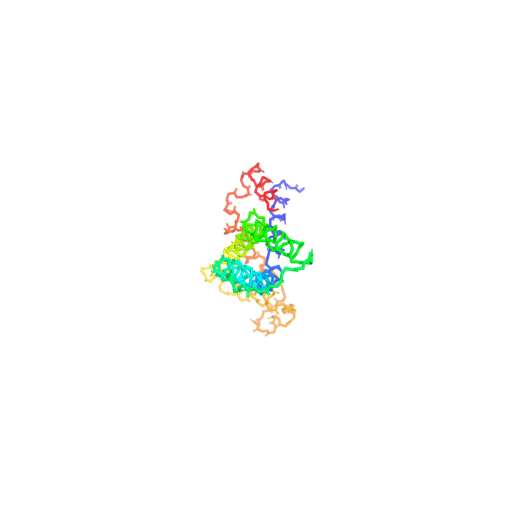 A 1 140 ? 12.451 -10.453 -21.778 1.00 92.25 140 VAL A C 1
ATOM 1146 O O . VAL A 1 140 ? 12.108 -9.661 -22.644 1.00 92.25 140 VAL A O 1
ATOM 1149 N N . ALA A 1 141 ? 12.561 -11.768 -21.995 1.00 93.25 141 ALA A N 1
ATOM 1150 C CA . ALA A 1 141 ? 12.283 -12.389 -23.290 1.00 93.25 141 ALA A CA 1
ATOM 1151 C C . ALA A 1 141 ? 10.859 -12.070 -23.787 1.00 93.25 141 ALA A C 1
ATOM 1153 O O . ALA A 1 141 ? 10.700 -11.500 -24.861 1.00 93.25 141 ALA A O 1
ATOM 1154 N N . ASP A 1 142 ? 9.843 -12.300 -22.949 1.00 94.62 142 ASP A N 1
ATOM 1155 C CA . ASP A 1 142 ? 8.443 -12.010 -23.288 1.00 94.62 142 ASP A CA 1
ATOM 1156 C C . ASP A 1 142 ? 8.216 -10.514 -23.563 1.00 94.62 142 ASP A C 1
ATOM 1158 O O . ASP A 1 142 ? 7.394 -10.135 -24.399 1.00 94.62 142 ASP A O 1
ATOM 1162 N N . ILE A 1 143 ? 8.932 -9.640 -22.847 1.00 94.62 143 ILE A N 1
ATOM 1163 C CA . ILE A 1 143 ? 8.876 -8.190 -23.061 1.00 94.62 143 ILE A CA 1
ATOM 1164 C C . ILE A 1 143 ? 9.482 -7.841 -24.418 1.00 94.62 143 ILE A C 1
ATOM 1166 O O . ILE A 1 143 ? 8.842 -7.105 -25.163 1.00 94.62 143 ILE A O 1
ATOM 1170 N N . CYS A 1 144 ? 10.663 -8.375 -24.748 1.00 92.81 144 CYS A N 1
ATOM 1171 C CA . CYS A 1 144 ? 11.324 -8.166 -26.040 1.00 92.81 144 CYS A CA 1
ATOM 1172 C C . CYS A 1 144 ? 10.383 -8.515 -27.196 1.00 92.81 144 CYS A C 1
ATOM 1174 O O . CYS A 1 144 ? 10.223 -7.711 -28.115 1.00 92.81 144 CYS A O 1
ATOM 1176 N N . ASP A 1 145 ? 9.695 -9.655 -27.093 1.00 93.31 145 ASP A N 1
ATOM 1177 C CA . ASP A 1 145 ? 8.711 -10.096 -28.083 1.00 93.31 145 ASP A CA 1
ATOM 1178 C C . ASP A 1 145 ? 7.497 -9.159 -28.147 1.00 93.31 145 ASP A C 1
ATOM 1180 O O . ASP A 1 145 ? 7.033 -8.818 -29.233 1.00 93.31 145 ASP A O 1
ATOM 1184 N N . THR A 1 146 ? 7.007 -8.697 -26.991 1.00 93.56 146 THR A N 1
ATOM 1185 C CA . THR A 1 146 ? 5.823 -7.825 -26.887 1.00 93.56 146 THR A CA 1
ATOM 1186 C C . THR A 1 146 ? 6.063 -6.431 -27.471 1.00 93.56 146 THR A C 1
ATOM 1188 O O . THR A 1 146 ? 5.167 -5.868 -28.096 1.00 93.56 146 THR A O 1
ATOM 1191 N N . VAL A 1 147 ? 7.242 -5.840 -27.241 1.00 92.56 147 VAL A N 1
ATOM 1192 C CA . VAL A 1 147 ? 7.542 -4.456 -27.661 1.00 92.56 147 VAL A CA 1
ATOM 1193 C C . VAL A 1 147 ? 8.459 -4.372 -28.884 1.00 92.56 147 VAL A C 1
ATOM 1195 O O . VAL A 1 147 ? 8.781 -3.268 -29.326 1.00 92.56 147 VAL A O 1
ATOM 1198 N N . HIS A 1 148 ? 8.858 -5.521 -29.435 1.00 93.56 148 HIS A N 1
ATOM 1199 C CA . HIS A 1 148 ? 9.748 -5.659 -30.590 1.00 93.56 148 HIS A CA 1
ATOM 1200 C C . HIS A 1 148 ? 11.069 -4.892 -30.423 1.00 93.56 148 HIS A C 1
ATOM 1202 O O . HIS A 1 148 ? 11.462 -4.096 -31.279 1.00 93.56 148 HIS A O 1
ATOM 1208 N N . LEU A 1 149 ? 11.742 -5.111 -29.291 1.00 92.56 149 LEU A N 1
ATOM 1209 C CA . LEU A 1 149 ? 13.040 -4.512 -28.969 1.00 92.56 149 LEU A CA 1
ATOM 1210 C C . LEU A 1 149 ? 14.036 -5.576 -28.529 1.00 92.56 149 LEU A C 1
ATOM 1212 O O . LEU A 1 149 ? 13.661 -6.590 -27.946 1.00 92.56 149 LEU A O 1
ATOM 1216 N N . GLU A 1 150 ? 15.316 -5.304 -28.756 1.00 94.25 150 GLU A N 1
ATOM 1217 C CA . GLU A 1 150 ? 16.391 -6.152 -28.253 1.00 94.25 150 GLU A CA 1
ATOM 1218 C C . GLU A 1 150 ? 16.559 -5.999 -26.736 1.00 94.25 150 GLU A C 1
ATOM 1220 O O . GLU A 1 150 ? 16.342 -4.925 -26.165 1.00 94.25 150 GLU A O 1
ATOM 1225 N N . ASP A 1 151 ? 17.054 -7.054 -26.090 1.00 93.94 151 ASP A N 1
ATOM 1226 C CA . ASP A 1 151 ? 17.322 -7.110 -24.648 1.00 93.94 151 ASP A CA 1
ATOM 1227 C C . ASP A 1 151 ? 18.112 -5.885 -24.141 1.00 93.94 151 ASP A C 1
ATOM 1229 O O . ASP A 1 151 ? 17.713 -5.210 -23.187 1.00 93.94 151 ASP A O 1
ATOM 1233 N N . ALA A 1 152 ? 19.171 -5.495 -24.859 1.00 93.44 152 ALA A N 1
ATOM 1234 C CA . ALA A 1 152 ? 19.985 -4.330 -24.513 1.00 93.44 152 ALA A CA 1
ATOM 1235 C C . ALA A 1 152 ? 19.176 -3.017 -24.493 1.00 93.44 152 ALA A C 1
ATOM 1237 O O . ALA A 1 152 ? 19.400 -2.149 -23.640 1.00 93.44 152 ALA A O 1
ATOM 1238 N N . GLN A 1 153 ? 18.215 -2.868 -25.408 1.00 92.62 153 GLN A N 1
ATOM 1239 C CA . GLN A 1 153 ? 17.328 -1.707 -25.464 1.00 92.62 153 GLN A CA 1
ATOM 1240 C C . GLN A 1 153 ? 16.327 -1.730 -24.303 1.00 92.62 153 GLN A C 1
ATOM 1242 O O . GLN A 1 153 ? 16.114 -0.686 -23.680 1.00 92.62 153 GLN A O 1
ATOM 1247 N N . ILE A 1 154 ? 15.795 -2.906 -23.945 1.00 92.62 154 ILE A N 1
ATOM 1248 C CA . ILE A 1 154 ? 14.935 -3.080 -22.763 1.00 92.62 154 ILE A CA 1
ATOM 1249 C C . ILE A 1 154 ? 15.670 -2.653 -21.495 1.00 92.62 154 ILE A C 1
ATOM 1251 O O . ILE A 1 154 ? 15.163 -1.839 -20.721 1.00 92.62 154 ILE A O 1
ATOM 1255 N N . HIS A 1 155 ? 16.894 -3.142 -21.292 1.00 91.81 155 HIS A N 1
ATOM 1256 C CA . HIS A 1 155 ? 17.703 -2.796 -20.126 1.00 91.81 155 HIS A CA 1
ATOM 1257 C C . HIS A 1 155 ? 17.998 -1.294 -20.040 1.00 91.81 155 HIS A C 1
ATOM 1259 O O . HIS A 1 155 ? 17.904 -0.707 -18.955 1.00 91.81 155 HIS A O 1
ATOM 1265 N N . ARG A 1 156 ? 18.308 -0.655 -21.175 1.00 91.88 156 ARG A N 1
ATOM 1266 C CA . ARG A 1 156 ? 18.544 0.792 -21.246 1.00 91.88 156 ARG A CA 1
ATOM 1267 C C . ARG A 1 156 ? 17.292 1.592 -20.881 1.00 91.88 156 ARG A C 1
ATOM 1269 O O . ARG A 1 156 ? 17.375 2.476 -20.029 1.00 91.88 156 ARG A O 1
ATOM 1276 N N . LEU A 1 157 ? 16.154 1.286 -21.501 1.00 91.50 157 LEU A N 1
ATOM 1277 C CA . LEU A 1 157 ? 14.893 2.001 -21.276 1.00 91.50 157 LEU A CA 1
ATOM 1278 C C . LEU A 1 157 ? 14.354 1.772 -19.861 1.00 91.50 157 LEU A C 1
ATOM 1280 O O . LEU A 1 157 ? 13.929 2.723 -19.210 1.00 91.50 157 LEU A O 1
ATOM 1284 N N . LYS A 1 158 ? 14.483 0.552 -19.328 1.00 92.69 158 LYS A N 1
ATOM 1285 C CA . LYS A 1 158 ? 14.192 0.251 -17.920 1.00 92.69 158 LYS A CA 1
ATOM 1286 C C . LYS A 1 158 ? 15.022 1.129 -16.983 1.00 92.69 158 LYS A C 1
ATOM 1288 O O . LYS A 1 158 ? 14.485 1.734 -16.060 1.00 92.69 158 LYS A O 1
ATOM 1293 N N . SER A 1 159 ? 16.333 1.221 -17.226 1.00 91.06 159 SER A N 1
ATOM 1294 C CA . SER A 1 159 ? 17.224 2.049 -16.407 1.00 91.06 159 SER A CA 1
ATOM 1295 C C . SER A 1 159 ? 16.839 3.531 -16.464 1.00 91.06 159 SER A C 1
ATOM 1297 O O . SER A 1 159 ? 16.848 4.208 -15.436 1.00 91.06 159 SER A O 1
ATOM 1299 N N . LEU A 1 160 ? 16.454 4.023 -17.645 1.00 89.31 160 LEU A N 1
ATOM 1300 C CA . LEU A 1 160 ? 15.982 5.392 -17.842 1.00 89.31 160 LEU A CA 1
ATOM 1301 C C . LEU A 1 160 ? 14.667 5.658 -17.092 1.00 89.31 160 LEU A C 1
ATOM 1303 O O . LEU A 1 160 ? 14.586 6.638 -16.353 1.00 89.31 160 LEU A O 1
ATOM 1307 N N . GLY A 1 161 ? 13.693 4.749 -17.193 1.00 90.25 161 GLY A N 1
ATOM 1308 C CA . GLY A 1 161 ? 12.430 4.829 -16.456 1.00 90.25 161 GLY A CA 1
ATOM 1309 C C . GLY A 1 161 ? 12.639 4.858 -14.940 1.00 90.25 161 GLY A C 1
ATOM 1310 O O . GLY A 1 161 ? 12.105 5.728 -14.256 1.00 90.25 161 GLY A O 1
ATOM 1311 N N . ILE A 1 162 ? 13.506 3.989 -14.409 1.00 91.62 162 ILE A N 1
ATOM 1312 C CA . ILE A 1 162 ? 13.846 3.978 -12.976 1.00 91.62 162 ILE A CA 1
ATOM 1313 C C . ILE A 1 162 ? 14.491 5.297 -12.545 1.00 91.62 162 ILE A C 1
ATOM 1315 O O . ILE A 1 162 ? 14.176 5.809 -11.474 1.00 91.62 162 ILE A O 1
ATOM 1319 N N . LYS A 1 163 ? 15.383 5.876 -13.358 1.00 87.56 163 LYS A N 1
ATOM 1320 C CA . LYS A 1 163 ? 16.009 7.171 -13.044 1.00 87.56 163 LYS A CA 1
ATOM 1321 C C . LYS A 1 163 ? 14.990 8.309 -12.996 1.00 87.56 163 LYS A C 1
ATOM 1323 O O . LYS A 1 163 ? 15.062 9.132 -12.088 1.00 87.56 163 LYS A O 1
ATOM 1328 N N . ALA A 1 164 ? 14.050 8.345 -13.935 1.00 87.25 164 ALA A N 1
ATOM 1329 C CA . ALA A 1 164 ? 12.995 9.353 -13.952 1.00 87.25 164 ALA A CA 1
ATOM 1330 C C . ALA A 1 164 ? 12.042 9.202 -12.752 1.00 87.25 164 ALA A C 1
ATOM 1332 O O . ALA A 1 164 ? 11.798 10.177 -12.041 1.00 87.25 164 ALA A O 1
ATOM 1333 N N . ILE A 1 165 ? 11.603 7.976 -12.446 1.00 89.50 165 ILE A N 1
ATOM 1334 C CA . ILE A 1 165 ? 10.773 7.682 -11.264 1.00 89.50 165 ILE A CA 1
ATOM 1335 C C . ILE A 1 165 ? 11.511 8.050 -9.972 1.00 89.50 165 ILE A C 1
ATOM 1337 O O . ILE A 1 165 ? 10.940 8.686 -9.091 1.00 89.50 165 ILE A O 1
ATOM 1341 N N . ARG A 1 166 ? 12.799 7.710 -9.862 1.00 88.50 166 ARG A N 1
ATOM 1342 C CA . ARG A 1 166 ? 13.644 8.093 -8.724 1.00 88.50 166 ARG A CA 1
ATOM 1343 C C . ARG A 1 166 ? 13.633 9.605 -8.514 1.00 88.50 166 ARG A C 1
ATOM 1345 O O . ARG A 1 166 ? 13.445 10.046 -7.388 1.00 88.50 166 ARG A O 1
ATOM 1352 N N . ASN A 1 167 ? 13.845 10.386 -9.573 1.00 84.19 167 ASN A N 1
ATOM 1353 C CA . ASN A 1 167 ? 13.862 11.847 -9.471 1.00 84.19 167 ASN A CA 1
ATOM 1354 C C . ASN A 1 167 ? 12.504 12.398 -9.025 1.00 84.19 167 ASN A C 1
ATOM 1356 O O . ASN A 1 167 ? 12.460 13.375 -8.291 1.00 84.19 167 ASN A O 1
ATOM 1360 N N . HIS A 1 168 ? 11.405 11.755 -9.423 1.00 85.19 168 HIS A N 1
ATOM 1361 C CA . HIS A 1 168 ? 10.077 12.128 -8.950 1.00 85.19 168 HIS A CA 1
ATOM 1362 C C . HIS A 1 168 ? 9.881 11.814 -7.458 1.00 85.19 168 HIS A C 1
ATOM 1364 O O . HIS A 1 168 ? 9.357 12.639 -6.720 1.00 85.19 168 HIS A O 1
ATOM 1370 N N . ILE A 1 169 ? 10.321 10.636 -7.002 1.00 83.69 169 ILE A N 1
ATOM 1371 C CA . ILE A 1 169 ? 10.124 10.182 -5.615 1.00 83.69 169 ILE A CA 1
ATOM 1372 C C . ILE A 1 169 ? 11.041 10.920 -4.631 1.00 83.69 169 ILE A C 1
ATOM 1374 O O . ILE A 1 169 ? 10.614 11.254 -3.529 1.00 83.69 169 ILE A O 1
ATOM 1378 N N . PHE A 1 170 ? 12.306 11.130 -4.998 1.00 81.81 170 PHE A N 1
ATOM 1379 C CA . PHE A 1 170 ? 13.331 11.654 -4.090 1.00 81.81 170 PHE A CA 1
ATOM 1380 C C . PHE A 1 170 ? 13.715 13.113 -4.373 1.00 81.81 170 PHE A C 1
ATOM 1382 O O . PHE A 1 170 ? 14.396 13.715 -3.552 1.00 81.81 170 PHE A O 1
ATOM 1389 N N . GLY A 1 171 ? 13.277 13.686 -5.497 1.00 73.50 171 GLY A N 1
ATOM 1390 C CA . GLY A 1 171 ? 13.707 15.003 -5.968 1.00 73.50 171 GLY A CA 1
ATOM 1391 C C . GLY A 1 171 ? 14.963 14.942 -6.845 1.00 73.50 171 GLY A C 1
ATOM 1392 O O . GLY A 1 171 ? 15.724 13.970 -6.821 1.00 73.50 171 GLY A O 1
ATOM 1393 N N . PHE A 1 172 ? 15.179 15.991 -7.646 1.00 62.25 172 PHE A N 1
ATOM 1394 C CA . PHE A 1 172 ? 16.383 16.142 -8.475 1.00 62.25 172 PHE A CA 1
ATOM 1395 C C . PHE A 1 172 ? 17.639 16.385 -7.619 1.00 62.25 172 PHE A C 1
ATOM 1397 O O . PHE A 1 172 ? 18.698 15.836 -7.929 1.00 62.25 172 PHE A O 1
ATOM 1404 N N . ASP A 1 173 ? 17.479 17.079 -6.489 1.00 55.69 173 ASP A N 1
ATOM 1405 C CA . ASP A 1 173 ? 18.557 17.475 -5.569 1.00 55.69 173 ASP A CA 1
ATOM 1406 C C . ASP A 1 173 ? 18.980 16.348 -4.610 1.00 55.69 173 ASP A C 1
ATOM 1408 O O . ASP A 1 173 ? 19.916 16.488 -3.824 1.00 55.69 173 ASP A O 1
ATOM 1412 N N . ALA A 1 174 ? 18.352 15.169 -4.706 1.00 55.66 174 ALA A N 1
ATOM 1413 C CA . ALA A 1 174 ? 18.692 13.992 -3.901 1.00 55.66 174 ALA A CA 1
ATOM 1414 C C . ALA A 1 174 ? 20.129 13.478 -4.107 1.00 55.66 174 ALA A C 1
ATOM 1416 O O . ALA A 1 174 ? 20.589 12.598 -3.380 1.00 55.66 174 ALA A O 1
ATOM 1417 N N . LEU A 1 175 ? 20.814 13.970 -5.142 1.00 54.88 175 LEU A N 1
ATOM 1418 C CA . LEU A 1 175 ? 22.219 13.691 -5.433 1.00 54.88 175 LEU A CA 1
ATOM 1419 C C . LEU A 1 175 ? 23.161 14.823 -4.978 1.00 54.88 175 LEU A C 1
ATOM 1421 O O . LEU A 1 175 ? 24.376 14.642 -5.073 1.00 54.88 175 LEU A O 1
ATOM 1425 N N . GLU A 1 176 ? 22.616 15.947 -4.501 1.00 51.72 176 GLU A N 1
ATOM 1426 C CA . GLU A 1 176 ? 23.346 17.155 -4.093 1.00 51.72 176 GLU A CA 1
ATOM 1427 C C . GLU A 1 176 ? 23.340 17.375 -2.564 1.00 51.72 176 GLU A C 1
ATOM 1429 O O . GLU A 1 176 ? 24.318 17.903 -2.037 1.00 51.72 176 GLU A O 1
ATOM 1434 N N . GLU A 1 177 ? 22.337 16.879 -1.824 1.00 46.47 177 GLU A N 1
ATOM 1435 C CA . GLU A 1 177 ? 22.255 17.016 -0.355 1.00 46.47 177 GLU A CA 1
ATOM 1436 C C . GLU A 1 177 ? 22.338 15.663 0.392 1.00 46.47 177 GLU A C 1
ATOM 1438 O O . GLU A 1 177 ? 21.353 14.944 0.573 1.00 46.47 177 GLU A O 1
ATOM 1443 N N . ASP A 1 178 ? 23.546 15.314 0.852 1.00 46.72 178 ASP A N 1
ATOM 1444 C CA . ASP A 1 178 ? 23.899 14.005 1.443 1.00 46.72 178 ASP A CA 1
ATOM 1445 C C . ASP A 1 178 ? 23.278 13.758 2.848 1.00 46.72 178 ASP A C 1
ATOM 1447 O O . ASP A 1 178 ? 23.026 12.610 3.228 1.00 46.72 178 ASP A O 1
ATOM 1451 N N . ASP A 1 179 ? 22.970 14.808 3.621 1.00 46.56 179 ASP A N 1
ATOM 1452 C CA . ASP A 1 179 ? 22.595 14.665 5.042 1.00 46.56 179 ASP A CA 1
ATOM 1453 C C . ASP A 1 179 ? 21.075 14.550 5.297 1.00 46.56 179 ASP A C 1
ATOM 1455 O O . ASP A 1 179 ? 20.657 13.885 6.251 1.00 46.56 179 ASP A O 1
ATOM 1459 N N . ASN A 1 180 ? 20.226 15.085 4.411 1.00 48.41 180 ASN A N 1
ATOM 1460 C CA . ASN A 1 180 ? 18.760 14.995 4.535 1.00 48.41 180 ASN A CA 1
ATOM 1461 C C . ASN A 1 180 ? 18.182 13.666 4.012 1.00 48.41 180 ASN A C 1
ATOM 1463 O O . ASN A 1 180 ? 17.130 13.208 4.459 1.00 48.41 180 ASN A O 1
ATOM 1467 N N . LEU A 1 181 ? 18.866 12.975 3.097 1.00 48.34 181 LEU A N 1
ATOM 1468 C CA . LEU A 1 181 ? 18.331 11.735 2.525 1.00 48.34 181 LEU A CA 1
ATOM 1469 C C . LEU A 1 181 ? 18.442 10.530 3.469 1.00 48.34 181 LEU A C 1
ATOM 1471 O O . LEU A 1 181 ? 17.617 9.611 3.434 1.00 48.34 181 LEU A O 1
ATOM 1475 N N . ILE A 1 182 ? 19.468 10.508 4.325 1.00 45.12 182 ILE A N 1
ATOM 1476 C CA . ILE A 1 182 ? 19.664 9.440 5.314 1.00 45.12 182 ILE A CA 1
ATOM 1477 C C . ILE A 1 182 ? 18.598 9.520 6.415 1.00 45.12 182 ILE A C 1
ATOM 1479 O O . ILE A 1 182 ? 18.173 8.471 6.904 1.00 45.12 182 ILE A O 1
ATOM 1483 N N . SER A 1 183 ? 18.129 10.717 6.777 1.00 45.81 183 SER A N 1
ATOM 1484 C CA . SER A 1 183 ? 17.020 10.896 7.722 1.00 45.81 183 SER A CA 1
A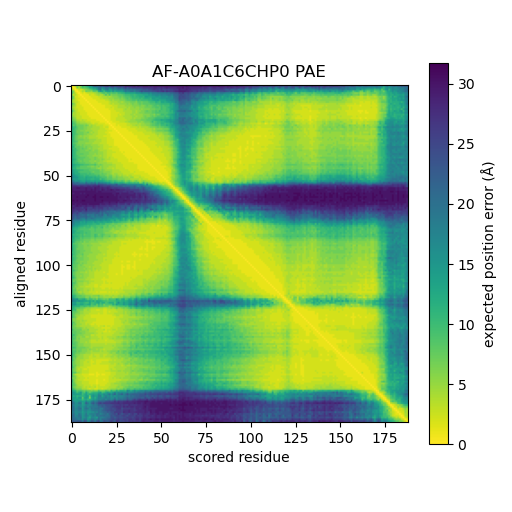TOM 1485 C C . SER A 1 183 ? 15.670 10.508 7.099 1.00 45.81 183 SER A C 1
ATOM 1487 O O . SER A 1 183 ? 14.911 9.781 7.738 1.00 45.81 183 SER A O 1
ATOM 1489 N N . MET A 1 184 ? 15.412 10.838 5.825 1.00 49.94 184 MET A N 1
ATOM 1490 C CA . MET A 1 184 ? 14.189 10.414 5.112 1.00 49.94 184 MET A CA 1
ATOM 1491 C C . MET A 1 184 ? 14.099 8.894 4.883 1.00 49.94 184 MET A C 1
ATOM 1493 O O . MET A 1 184 ? 13.011 8.318 4.914 1.00 49.94 184 MET A O 1
ATOM 1497 N N . LEU A 1 185 ? 15.233 8.211 4.689 1.00 47.53 185 LEU A N 1
ATOM 1498 C CA . LEU A 1 185 ? 15.279 6.747 4.565 1.00 47.53 185 LEU A CA 1
ATOM 1499 C C . LEU A 1 185 ? 15.177 6.011 5.911 1.00 47.53 185 LEU A C 1
ATOM 1501 O O . LEU A 1 185 ? 14.858 4.825 5.913 1.00 47.53 185 LEU A O 1
ATOM 1505 N N . LYS A 1 186 ? 15.467 6.677 7.037 1.00 37.34 186 LYS A N 1
ATOM 1506 C CA . LYS A 1 186 ? 15.366 6.108 8.397 1.00 37.34 186 LYS A CA 1
ATOM 1507 C C . LYS A 1 186 ? 14.016 6.371 9.074 1.00 37.34 186 LYS A C 1
ATOM 1509 O O . LYS A 1 186 ? 13.731 5.739 10.083 1.00 37.34 186 LYS A O 1
ATOM 1514 N N . ALA A 1 187 ? 13.209 7.286 8.538 1.00 40.53 187 ALA A N 1
ATOM 1515 C CA . ALA A 1 187 ? 11.881 7.622 9.054 1.00 40.53 187 ALA A CA 1
ATOM 1516 C C . ALA A 1 187 ? 10.735 6.769 8.461 1.00 40.53 187 ALA A C 1
ATOM 1518 O O . ALA A 1 187 ? 9.575 7.014 8.789 1.00 40.53 187 ALA A O 1
ATOM 1519 N N . ASN A 1 188 ? 11.039 5.787 7.599 1.00 34.28 188 ASN A N 1
ATOM 1520 C CA . ASN A 1 188 ? 10.066 4.856 7.007 1.00 34.28 188 ASN A CA 1
ATOM 1521 C C . ASN A 1 188 ? 10.130 3.465 7.634 1.00 34.28 188 ASN A C 1
ATOM 1523 O O . ASN A 1 188 ? 11.250 2.911 7.708 1.00 34.28 188 ASN A O 1
#

Nearest PDB structures (foldseek):
  5xg2-assembly1_A  TM=5.031E-01  e=2.255E+00  Pyrococcus yayanosii CH1
  5nnv-assembly1_A  TM=2.429E-01  e=5.594E+00  Bacillus subtilis subsp. subtilis str. 168